Protein AF-A0A2E7TBD1-F1 (afdb_monomer_lite)

Sequence (275 aa):
MRVWFIIMALAFTPEVYAQDGECADGLCGAPDESGGGGGGGGGSILIANTDQGDTSQYADDYDEDGFEDDFDNCPWKANPEQLDRDSDGWGDACDTCMTSWNPNQFDRDSDGLGDYCDEDLDGDSVNNTDDNCSALPNPSQVDTDGDGLGDVCDEDDDNDGVSDMYDECPLLHRRDYNRNMKCANDMDNDYNYDHVDNCVNVPNTYQEDHDRDGIGDACDNDRDGNGIEDSSEWSPKSFVQTEERLEDTTPKSTGGCTTVSTSIFGAFNVGFLRR

Foldseek 3Di:
DDDDDDDDDDDDDPPDDDDDPPDDPPDDDDDDPPDDDDDDDDDPDPDDDDDDPPPPPLPAQRCPQSDHLVGALDSNFRDVVSDQQCPQSHHCRQQLDRHDRDVPQDQLCPPSHHPRRDQQRNPLPAGPVRALDSRHRDVPQDQLCPPSHHPRPDQQSNPLPAGPVGAQASNDRPVPDDPPDGHADQQCPQPDHCVQALDSNFRDVPQDQQCPPSHGPRGDQQRVPQPAGPVRDPDRRDVDNPDPPPPPPPDPDDDDDDDDDDDDDDDDDDDDDDD

Secondary structure (DSSP, 8-state):
-----------PPP------SS-STT-PPPP----------S--------SSS-----TT-SS-SSS-TTT-SSTTS--TT---SS-SSS-TTT-TTTTS--TT---SS-SSS-TTT-SSTT-SSS-TTT-TTTTS--TT---SS-SSS-TTT-SSTT-SSS-TTT-SSTTS-GGG--TTSSS---SS-SSS-TTT-TTTTS--TT---SS-SSS-TTT-SSTT-SSS-GGG-S-TTS---S---------------------------------

Structure (mmCIF, N/CA/C/O backbone):
data_AF-A0A2E7TBD1-F1
#
_entry.id   AF-A0A2E7TBD1-F1
#
loop_
_atom_site.group_PDB
_atom_site.id
_atom_site.type_symbol
_atom_site.label_atom_id
_atom_site.label_alt_id
_atom_site.label_comp_id
_atom_site.label_asym_id
_atom_site.label_entity_id
_atom_site.label_seq_id
_atom_site.pdbx_PDB_ins_code
_atom_site.Cartn_x
_atom_site.Cartn_y
_atom_site.Cartn_z
_atom_site.occupancy
_atom_site.B_iso_or_equiv
_atom_site.auth_seq_id
_atom_site.auth_comp_id
_atom_site.auth_asym_id
_atom_site.auth_atom_id
_atom_site.pdbx_PDB_model_num
ATOM 1 N N . MET A 1 1 ? 61.018 -16.886 -96.684 1.00 35.66 1 MET A N 1
ATOM 2 C CA . MET A 1 1 ? 61.897 -16.888 -95.495 1.00 35.66 1 MET A CA 1
ATOM 3 C C . MET A 1 1 ? 61.050 -17.244 -94.284 1.00 35.66 1 MET A C 1
ATOM 5 O O . MET A 1 1 ? 60.024 -16.615 -94.106 1.00 35.66 1 MET A O 1
ATOM 9 N N . ARG A 1 2 ? 61.523 -18.227 -93.505 1.00 38.75 2 ARG A N 1
ATOM 10 C CA . ARG A 1 2 ? 61.145 -18.602 -92.126 1.00 38.75 2 ARG A CA 1
ATOM 11 C C . ARG A 1 2 ? 59.726 -19.148 -91.858 1.00 38.75 2 ARG A C 1
ATOM 13 O O . ARG A 1 2 ? 58.733 -18.440 -91.867 1.00 38.75 2 ARG A O 1
ATOM 20 N N . VAL A 1 3 ? 59.745 -20.448 -91.565 1.00 37.22 3 VAL A N 1
ATOM 21 C CA . VAL A 1 3 ? 58.748 -21.328 -90.934 1.00 37.22 3 VAL A CA 1
ATOM 22 C C . VAL A 1 3 ? 58.585 -20.995 -89.446 1.00 37.22 3 VAL A C 1
ATOM 24 O O . VAL A 1 3 ? 59.617 -20.774 -88.826 1.00 37.22 3 VAL A O 1
ATOM 27 N N . TRP A 1 4 ? 57.356 -21.068 -88.905 1.00 39.12 4 TRP A N 1
ATOM 28 C CA . TRP A 1 4 ? 56.970 -21.583 -87.564 1.00 39.12 4 TRP A CA 1
ATOM 29 C C . TRP A 1 4 ? 55.497 -22.070 -87.645 1.00 39.12 4 TRP A C 1
ATOM 31 O O . TRP A 1 4 ? 54.636 -21.281 -88.008 1.00 39.12 4 TRP A O 1
ATOM 41 N N . PHE A 1 5 ? 55.233 -23.380 -87.776 1.00 38.53 5 PHE A N 1
ATOM 42 C CA . PHE A 1 5 ? 54.937 -24.427 -86.764 1.00 38.53 5 PHE A CA 1
ATOM 43 C C . PHE A 1 5 ? 53.480 -24.437 -86.204 1.00 38.53 5 PHE A C 1
ATOM 45 O O . PHE A 1 5 ? 53.154 -23.575 -85.406 1.00 38.53 5 PHE A O 1
ATOM 52 N N . ILE A 1 6 ? 52.690 -25.452 -86.645 1.00 41.22 6 ILE A N 1
ATOM 53 C CA . ILE A 1 6 ? 51.763 -26.402 -85.933 1.00 41.22 6 ILE A CA 1
ATOM 54 C C . ILE A 1 6 ? 50.756 -25.796 -84.902 1.00 41.22 6 ILE A C 1
ATOM 56 O O . ILE A 1 6 ? 51.135 -24.946 -84.121 1.00 41.22 6 ILE A O 1
ATOM 60 N N . ILE A 1 7 ? 49.464 -26.142 -84.753 1.00 43.38 7 ILE A N 1
ATOM 61 C CA . ILE A 1 7 ? 48.703 -27.411 -84.743 1.00 43.38 7 ILE A CA 1
ATOM 62 C C . ILE A 1 7 ? 47.218 -27.080 -84.998 1.00 43.38 7 ILE A C 1
ATOM 64 O O . ILE A 1 7 ? 46.669 -26.188 -84.358 1.00 43.38 7 ILE A O 1
ATOM 68 N N . MET A 1 8 ? 46.554 -27.825 -85.892 1.00 47.62 8 MET A N 1
ATOM 69 C CA . MET A 1 8 ? 45.088 -27.884 -85.959 1.00 47.62 8 MET A CA 1
ATOM 70 C C . MET A 1 8 ? 44.584 -28.854 -84.885 1.00 47.62 8 MET A C 1
ATOM 72 O O . MET A 1 8 ? 44.840 -30.054 -84.978 1.00 47.62 8 MET A O 1
ATOM 76 N N . ALA A 1 9 ? 43.859 -28.337 -83.895 1.00 47.00 9 ALA A N 1
ATOM 77 C CA . ALA A 1 9 ? 43.058 -29.126 -82.967 1.00 47.00 9 ALA A CA 1
ATOM 78 C C . ALA A 1 9 ? 41.580 -28.771 -83.182 1.00 47.00 9 ALA A C 1
ATOM 80 O O . ALA A 1 9 ? 41.127 -27.689 -82.821 1.00 47.00 9 ALA A O 1
ATOM 81 N N . LEU A 1 10 ? 40.847 -29.686 -83.819 1.00 50.50 10 LEU A N 1
ATOM 82 C CA . LEU A 1 10 ? 39.388 -29.718 -83.793 1.00 50.50 10 LEU A CA 1
ATOM 83 C C . LEU A 1 10 ? 38.968 -30.158 -82.388 1.00 50.50 10 LEU A C 1
ATOM 85 O O . LEU A 1 10 ? 39.122 -31.328 -82.044 1.00 50.50 10 LEU A O 1
ATOM 89 N N . ALA A 1 11 ? 38.458 -29.227 -81.587 1.00 45.94 11 ALA A N 1
ATOM 90 C CA . ALA A 1 11 ? 37.795 -29.524 -80.326 1.00 45.94 11 ALA A CA 1
ATOM 91 C C . ALA A 1 11 ? 36.328 -29.098 -80.439 1.00 45.94 11 ALA A C 1
ATOM 93 O O . ALA A 1 11 ? 36.016 -27.916 -80.563 1.00 45.94 11 ALA A O 1
ATOM 94 N N . PHE A 1 12 ? 35.443 -30.094 -80.442 1.00 47.69 12 PHE A N 1
ATOM 95 C CA . PHE A 1 12 ? 34.024 -29.927 -80.158 1.00 47.69 12 PHE A CA 1
ATOM 96 C C . PHE A 1 12 ? 33.882 -29.312 -78.761 1.00 47.69 12 PHE A C 1
ATOM 98 O O . PHE A 1 12 ? 34.351 -29.901 -77.790 1.00 47.69 12 PHE A O 1
ATOM 105 N N . THR A 1 13 ? 33.222 -28.165 -78.642 1.00 47.91 13 THR A N 1
ATOM 106 C CA . THR A 1 13 ? 32.649 -27.736 -77.364 1.00 47.91 13 THR A CA 1
ATOM 107 C C . THR A 1 13 ? 31.249 -28.338 -77.266 1.00 47.91 13 THR A C 1
ATOM 109 O O . THR A 1 13 ? 30.412 -28.001 -78.107 1.00 47.91 13 THR A O 1
ATOM 112 N N . PRO A 1 14 ? 30.952 -29.230 -76.308 1.00 44.69 14 PRO A N 1
ATOM 113 C CA . PRO A 1 14 ? 29.566 -29.485 -75.958 1.00 44.69 14 PRO A CA 1
ATOM 114 C C . PRO A 1 14 ? 29.006 -28.231 -75.276 1.00 44.69 14 PRO A C 1
ATOM 116 O O . PRO A 1 14 ? 29.641 -27.661 -74.390 1.00 44.69 14 PRO A O 1
ATOM 119 N N . GLU A 1 15 ? 27.828 -27.796 -75.712 1.00 48.84 15 GLU A N 1
ATOM 120 C CA . GLU A 1 15 ? 26.949 -26.923 -74.935 1.00 48.84 15 GLU A CA 1
ATOM 121 C C . GLU A 1 15 ? 26.676 -27.611 -73.593 1.00 48.84 15 GLU A C 1
ATOM 123 O O . GLU A 1 15 ? 25.958 -28.610 -73.526 1.00 48.84 15 GLU A O 1
ATOM 128 N N . VAL A 1 16 ? 27.313 -27.123 -72.528 1.00 41.09 16 VAL A N 1
ATOM 129 C CA . VAL A 1 16 ? 27.024 -27.562 -71.164 1.00 41.09 16 VAL A CA 1
ATOM 130 C C . VAL A 1 16 ? 25.899 -26.672 -70.656 1.00 41.09 16 VAL A C 1
ATOM 13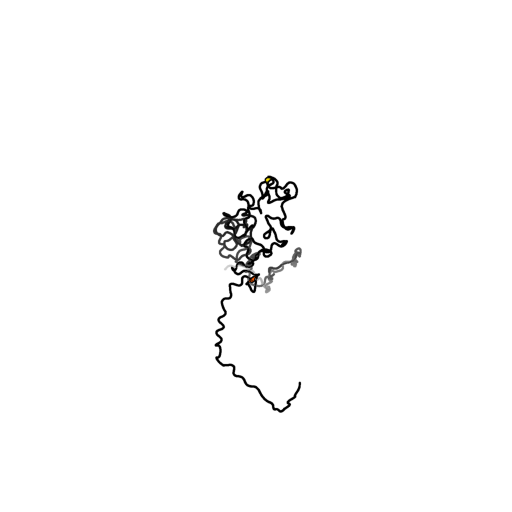2 O O . VAL A 1 16 ? 26.084 -25.479 -70.425 1.00 41.09 16 VAL A O 1
ATOM 135 N N . TYR A 1 17 ? 24.717 -27.278 -70.564 1.00 40.03 17 TYR A N 1
ATOM 136 C CA . TYR A 1 17 ? 23.582 -26.803 -69.782 1.00 40.03 17 TYR A CA 1
ATOM 137 C C . TYR A 1 17 ? 24.080 -26.283 -68.428 1.00 40.03 17 TYR A C 1
ATOM 139 O O . TYR A 1 17 ? 24.870 -26.960 -67.771 1.00 40.03 17 TYR A O 1
ATOM 147 N N . ALA A 1 18 ? 23.623 -25.101 -68.011 1.00 40.16 18 ALA A N 1
ATOM 148 C CA . ALA A 1 18 ? 23.809 -24.645 -66.643 1.00 40.16 18 ALA A CA 1
ATOM 149 C C . ALA A 1 18 ? 23.206 -25.700 -65.703 1.00 40.16 18 ALA A C 1
ATOM 151 O O . ALA A 1 18 ? 21.991 -25.875 -65.672 1.00 40.16 18 ALA A O 1
ATOM 152 N N . GLN A 1 19 ? 24.070 -26.438 -65.012 1.00 42.19 19 GLN A N 1
ATOM 153 C CA . GLN A 1 19 ? 23.714 -27.138 -63.790 1.00 42.19 19 GLN A CA 1
ATOM 154 C C . GLN A 1 19 ? 23.949 -26.137 -62.665 1.00 42.19 19 GLN A C 1
ATOM 156 O O . GLN A 1 19 ? 25.083 -25.815 -62.311 1.00 42.19 19 GLN A O 1
ATOM 161 N N . ASP A 1 20 ? 22.844 -25.570 -62.209 1.00 44.38 20 ASP A N 1
ATOM 162 C CA . ASP A 1 20 ? 22.625 -25.191 -60.823 1.00 44.38 20 ASP A CA 1
ATOM 163 C C . ASP A 1 20 ? 23.374 -26.142 -59.872 1.00 44.38 20 ASP A C 1
ATOM 165 O O . ASP A 1 20 ? 23.132 -27.345 -59.816 1.00 44.38 20 ASP A O 1
ATOM 169 N N . GLY A 1 21 ? 24.365 -25.594 -59.169 1.00 49.94 21 GLY A N 1
ATOM 170 C CA . GLY A 1 21 ? 25.254 -26.317 -58.263 1.00 49.94 21 GLY A CA 1
ATOM 171 C C . GLY A 1 21 ? 24.598 -26.701 -56.938 1.00 49.94 21 GLY A C 1
ATOM 172 O O . GLY A 1 21 ? 25.168 -26.436 -55.890 1.00 49.94 21 GLY A O 1
ATOM 173 N N . GLU A 1 22 ? 23.432 -27.337 -56.977 1.00 52.03 22 GLU A N 1
ATOM 174 C CA . GLU A 1 22 ? 22.631 -27.689 -55.794 1.00 52.03 22 GLU A CA 1
ATOM 175 C C . GLU A 1 22 ? 22.594 -29.207 -55.554 1.00 52.03 22 GLU A C 1
ATOM 177 O O . GLU A 1 22 ? 21.607 -29.737 -55.061 1.00 52.03 22 GLU A O 1
ATOM 182 N N . CYS A 1 23 ? 23.648 -29.937 -55.943 1.00 51.00 23 CYS A N 1
ATOM 183 C CA . CYS A 1 23 ? 23.957 -31.292 -55.460 1.00 51.00 23 CYS A CA 1
ATOM 184 C C . CYS A 1 23 ? 25.295 -31.772 -56.047 1.00 51.00 23 CYS A C 1
ATOM 186 O O . CYS A 1 23 ? 25.341 -32.306 -57.157 1.00 51.00 23 CYS A O 1
ATOM 188 N N . ALA A 1 24 ? 26.388 -31.641 -55.296 1.00 45.25 24 ALA A N 1
ATOM 189 C CA . ALA A 1 24 ? 27.575 -32.452 -55.553 1.00 45.25 24 ALA A CA 1
ATOM 190 C C . ALA A 1 24 ? 27.402 -33.801 -54.831 1.00 45.25 24 ALA A C 1
ATOM 192 O O . ALA A 1 24 ? 27.213 -33.848 -53.620 1.00 45.25 24 ALA A O 1
ATOM 193 N N . ASP A 1 25 ? 27.440 -34.891 -55.596 1.00 50.53 25 ASP A N 1
ATOM 194 C CA . ASP A 1 25 ? 27.560 -36.279 -55.123 1.00 50.53 25 ASP A CA 1
ATOM 195 C C . ASP A 1 25 ? 26.357 -36.919 -54.397 1.00 50.53 25 ASP A C 1
ATOM 197 O O . ASP A 1 25 ? 26.507 -37.928 -53.709 1.00 50.53 25 ASP A O 1
ATOM 201 N N . GLY A 1 26 ? 25.135 -36.431 -54.634 1.00 51.00 26 GLY A N 1
ATOM 202 C CA . GLY A 1 26 ? 23.915 -37.220 -54.392 1.00 51.00 26 GLY A CA 1
ATOM 203 C C . GLY A 1 26 ? 23.597 -37.544 -52.927 1.00 51.00 26 GLY A C 1
ATOM 204 O O . GLY A 1 26 ? 22.877 -38.505 -52.661 1.00 51.00 26 GLY A O 1
ATOM 205 N N . LEU A 1 27 ? 24.092 -36.747 -51.982 1.00 54.84 27 LEU A N 1
ATOM 206 C CA . LEU A 1 27 ? 23.681 -36.798 -50.580 1.00 54.84 27 LEU A CA 1
ATOM 207 C C . LEU A 1 27 ? 23.086 -35.446 -50.183 1.00 54.84 27 LEU A C 1
ATOM 209 O O . LEU A 1 27 ? 23.767 -34.598 -49.613 1.00 54.84 27 LEU A O 1
ATOM 213 N N . CYS A 1 28 ? 21.803 -35.243 -50.486 1.00 55.38 28 CYS A N 1
ATOM 214 C CA . CYS A 1 28 ? 21.018 -34.239 -49.782 1.00 55.38 28 CYS A CA 1
ATOM 215 C C . CYS A 1 28 ? 20.829 -34.731 -48.339 1.00 55.38 28 CYS A C 1
ATOM 217 O O . CYS A 1 28 ? 20.313 -35.825 -48.101 1.00 55.38 28 CYS A O 1
ATOM 219 N N . GLY A 1 29 ? 21.330 -33.966 -47.370 1.00 47.50 29 GLY A N 1
ATOM 220 C CA . GLY A 1 29 ? 21.096 -34.259 -45.962 1.00 47.50 29 GLY A CA 1
ATOM 221 C C . GLY A 1 29 ? 19.602 -34.159 -45.677 1.00 47.50 29 GLY A C 1
ATOM 222 O O . GLY A 1 29 ? 18.988 -33.135 -45.966 1.00 47.50 29 GLY A O 1
ATOM 223 N N . ALA A 1 30 ? 19.011 -35.221 -45.136 1.00 51.69 30 ALA A N 1
ATOM 224 C CA . ALA A 1 30 ? 17.751 -35.080 -44.423 1.00 51.69 30 ALA A CA 1
ATOM 225 C C . ALA A 1 30 ? 18.003 -34.153 -43.217 1.00 51.69 30 ALA A C 1
ATOM 227 O O . ALA A 1 30 ? 19.033 -34.332 -42.556 1.00 51.69 30 ALA A O 1
ATOM 228 N N . PRO A 1 31 ? 17.137 -33.163 -42.942 1.00 50.38 31 PRO A N 1
ATOM 229 C CA . PRO A 1 31 ? 17.269 -32.354 -41.739 1.00 50.38 31 PRO A CA 1
ATOM 230 C C . PRO A 1 31 ? 17.162 -33.247 -40.497 1.00 50.38 31 PRO A C 1
ATOM 232 O O . PRO A 1 31 ? 16.458 -34.259 -40.500 1.00 50.38 31 PRO A O 1
ATOM 235 N N . ASP A 1 32 ? 17.907 -32.892 -39.454 1.00 47.66 32 ASP A N 1
ATOM 236 C CA . ASP A 1 32 ? 17.810 -33.547 -38.154 1.00 47.66 32 ASP A CA 1
ATOM 237 C C . ASP A 1 32 ? 16.456 -33.181 -37.525 1.00 47.66 32 ASP A C 1
ATOM 239 O O . ASP A 1 32 ? 16.184 -32.016 -37.250 1.00 47.66 32 ASP A O 1
ATOM 243 N N . GLU A 1 33 ? 15.588 -34.174 -37.333 1.00 48.91 33 GLU A N 1
ATOM 244 C CA . GLU A 1 33 ? 14.244 -34.028 -36.746 1.00 48.91 33 GLU A CA 1
ATOM 245 C C . GLU A 1 33 ? 14.288 -34.081 -35.201 1.00 48.91 33 GLU A C 1
ATOM 247 O O . GLU A 1 33 ? 13.299 -34.402 -34.535 1.00 48.91 33 GLU A O 1
ATOM 252 N N . SER A 1 34 ? 15.439 -33.805 -34.582 1.00 48.78 34 SER A N 1
ATOM 253 C CA . SER A 1 34 ? 15.580 -33.772 -33.125 1.00 48.78 34 SER A CA 1
ATOM 254 C C . SER A 1 34 ? 15.147 -32.418 -32.546 1.00 48.78 34 SER A C 1
ATOM 256 O O . SER A 1 34 ? 15.958 -31.675 -32.000 1.00 48.78 34 SER A O 1
ATOM 258 N N . GLY A 1 35 ? 13.859 -32.093 -32.659 1.00 42.91 35 GLY A N 1
ATOM 259 C CA . GLY A 1 35 ? 13.270 -30.871 -32.106 1.00 42.91 35 GLY A CA 1
ATOM 260 C C . GLY A 1 35 ? 11.803 -31.067 -31.740 1.00 42.91 35 GLY A C 1
ATOM 261 O O . GLY A 1 35 ? 10.912 -30.566 -32.414 1.00 42.91 35 GLY A O 1
ATOM 262 N N . GLY A 1 36 ? 11.543 -31.859 -30.699 1.00 45.09 36 GLY A N 1
ATOM 263 C CA . GLY A 1 36 ? 10.207 -32.041 -30.138 1.00 45.09 36 GLY A CA 1
ATOM 264 C C . GLY A 1 36 ? 9.916 -31.054 -29.005 1.00 45.09 36 GLY A C 1
ATOM 265 O O . GLY A 1 36 ? 10.634 -31.046 -28.010 1.00 45.09 36 GLY A O 1
ATOM 266 N N . GLY A 1 37 ? 8.813 -30.312 -29.136 1.00 41.81 37 GLY A N 1
ATOM 267 C CA . GLY A 1 37 ? 8.162 -29.510 -28.089 1.00 41.81 37 GLY A CA 1
ATOM 268 C C . GLY A 1 37 ? 7.808 -28.113 -28.615 1.00 41.81 37 GLY A C 1
ATOM 269 O O . GLY A 1 37 ? 8.670 -27.442 -29.147 1.00 41.81 37 GLY A O 1
ATOM 270 N N . GLY A 1 38 ? 6.585 -27.592 -28.572 1.00 43.09 38 GLY A N 1
ATOM 271 C CA . GLY A 1 38 ? 5.380 -28.037 -27.888 1.00 43.09 38 GLY A CA 1
ATOM 272 C C . GLY A 1 38 ? 4.713 -26.862 -27.171 1.00 43.09 38 GLY A C 1
ATOM 273 O O . GLY A 1 38 ? 4.747 -26.833 -25.952 1.00 43.09 38 GLY A O 1
ATOM 274 N N . GLY A 1 39 ? 4.064 -25.963 -27.924 1.00 42.03 39 GLY A N 1
ATOM 275 C CA . GLY A 1 39 ? 2.959 -25.125 -27.435 1.00 42.03 39 GLY A CA 1
ATOM 276 C C . GLY A 1 39 ? 3.246 -23.638 -27.182 1.00 42.03 39 GLY A C 1
ATOM 277 O O . GLY A 1 39 ? 4.055 -23.307 -26.332 1.00 42.03 39 GLY A O 1
ATOM 278 N N . GLY A 1 40 ? 2.447 -22.779 -27.834 1.00 44.81 40 GLY A N 1
ATOM 279 C CA . GLY A 1 40 ? 1.992 -21.506 -27.255 1.00 44.81 40 GLY A CA 1
ATOM 280 C C . GLY A 1 40 ? 2.392 -20.212 -27.971 1.00 44.81 40 GLY A C 1
ATOM 281 O O . GLY A 1 40 ? 3.308 -19.553 -27.525 1.00 44.81 40 GLY A O 1
ATOM 282 N N . GLY A 1 41 ? 1.634 -19.832 -29.009 1.00 51.50 41 GLY A N 1
ATOM 283 C CA . GLY A 1 41 ? 1.263 -18.438 -29.321 1.00 51.50 41 GLY A CA 1
ATOM 284 C C . GLY A 1 41 ? 2.362 -17.389 -29.533 1.00 51.50 41 GLY A C 1
ATOM 285 O O . GLY A 1 41 ? 2.706 -16.675 -28.608 1.00 51.50 41 GLY A O 1
ATOM 286 N N . GLY A 1 42 ? 2.774 -17.217 -30.788 1.00 46.91 42 GLY A N 1
ATOM 287 C CA . GLY A 1 42 ? 3.615 -16.121 -31.279 1.00 46.91 42 GLY A CA 1
ATOM 288 C C . GLY A 1 42 ? 4.212 -16.576 -32.604 1.00 46.91 42 GLY A C 1
ATOM 289 O O . GLY A 1 42 ? 4.976 -17.535 -32.637 1.00 46.91 42 GLY A O 1
ATOM 290 N N . GLY A 1 43 ? 3.695 -16.073 -33.720 1.00 43.25 43 GLY A N 1
ATOM 291 C CA . GLY A 1 43 ? 3.826 -16.720 -35.023 1.00 43.25 43 GLY A CA 1
ATOM 292 C C . GLY A 1 43 ? 5.238 -16.683 -35.598 1.00 43.25 43 GLY A C 1
ATOM 293 O O . GLY A 1 43 ? 5.537 -15.818 -36.408 1.00 43.25 43 GLY A O 1
ATOM 294 N N . SER A 1 44 ? 6.045 -17.709 -35.327 1.00 45.94 44 SER A N 1
ATOM 295 C CA . SER A 1 44 ? 7.145 -18.082 -36.215 1.00 45.94 44 SER A CA 1
ATOM 296 C C . SER A 1 44 ? 6.546 -18.627 -37.510 1.00 45.94 44 SER A C 1
ATOM 298 O O . SER A 1 44 ? 6.208 -19.805 -37.662 1.00 45.94 44 SER A O 1
ATOM 300 N N . ILE A 1 45 ? 6.355 -17.731 -38.472 1.00 47.62 45 ILE A N 1
ATOM 301 C CA . ILE A 1 45 ? 6.189 -18.142 -39.853 1.00 47.62 45 ILE A CA 1
ATOM 302 C C . ILE A 1 45 ? 7.491 -18.850 -40.258 1.00 47.62 45 ILE A C 1
ATOM 304 O O . ILE A 1 45 ? 8.550 -18.249 -40.398 1.00 47.62 45 ILE A O 1
ATOM 308 N N . LEU A 1 46 ? 7.405 -20.161 -40.474 1.00 43.91 46 LEU A N 1
ATOM 309 C CA . LEU A 1 46 ? 8.392 -20.888 -41.262 1.00 43.91 46 LEU A CA 1
ATOM 310 C C . LEU A 1 46 ? 8.226 -20.449 -42.727 1.00 43.91 46 LEU A C 1
ATOM 312 O O . LEU A 1 46 ? 7.514 -21.101 -43.496 1.00 43.91 46 LEU A O 1
ATOM 316 N N . ILE A 1 47 ? 8.841 -19.332 -43.130 1.00 47.16 47 ILE A N 1
ATOM 317 C CA . ILE A 1 47 ? 9.029 -19.044 -44.558 1.00 47.16 47 ILE A CA 1
ATOM 318 C C . ILE A 1 47 ? 10.144 -19.959 -45.061 1.00 47.16 47 ILE A C 1
ATOM 320 O O . ILE A 1 47 ? 11.320 -19.812 -44.736 1.00 47.16 47 ILE A O 1
ATOM 324 N N . ALA A 1 48 ? 9.753 -20.917 -45.897 1.00 43.69 48 ALA A N 1
ATOM 325 C CA . ALA A 1 48 ? 10.671 -21.563 -46.813 1.00 43.69 48 ALA A CA 1
ATOM 326 C C . ALA A 1 48 ? 11.286 -20.489 -47.723 1.00 43.69 48 ALA A C 1
ATOM 328 O O . ALA A 1 48 ? 10.561 -19.763 -48.399 1.00 43.69 48 ALA A O 1
ATOM 329 N N . ASN A 1 49 ? 12.617 -20.413 -47.732 1.00 46.22 49 ASN A N 1
ATOM 330 C CA . ASN A 1 49 ? 13.412 -19.550 -48.599 1.00 46.22 49 ASN A CA 1
ATOM 331 C C . ASN A 1 49 ? 12.962 -19.648 -50.066 1.00 46.22 49 ASN A C 1
ATOM 333 O O . ASN A 1 49 ? 13.369 -20.552 -50.796 1.00 46.22 49 ASN A O 1
ATOM 337 N N . THR A 1 50 ? 12.160 -18.687 -50.515 1.00 49.94 50 THR A N 1
ATOM 338 C CA . THR A 1 50 ? 11.968 -18.394 -51.933 1.00 49.94 50 THR A CA 1
ATOM 339 C C . THR A 1 50 ? 11.962 -16.886 -52.122 1.00 49.94 50 THR A C 1
ATOM 341 O O . THR A 1 50 ? 11.045 -16.220 -51.656 1.00 49.94 50 THR A O 1
ATOM 344 N N . ASP A 1 51 ? 12.954 -16.416 -52.879 1.00 47.56 51 ASP A N 1
ATOM 345 C CA . ASP A 1 51 ? 13.092 -15.074 -53.453 1.00 47.56 51 ASP A CA 1
ATOM 346 C C . ASP A 1 51 ? 13.763 -13.999 -52.565 1.00 47.56 51 ASP A C 1
ATOM 348 O O . ASP A 1 51 ? 13.233 -13.544 -51.561 1.00 47.56 51 ASP A O 1
ATOM 352 N N . GLN A 1 52 ? 14.941 -13.562 -53.032 1.00 50.00 52 GLN A N 1
ATOM 353 C CA . GLN A 1 52 ? 15.578 -12.266 -52.758 1.00 50.00 52 GLN A CA 1
ATOM 354 C C . GLN A 1 52 ? 16.322 -11.977 -51.445 1.00 50.00 52 GLN A C 1
ATOM 356 O O . GLN A 1 52 ? 16.572 -10.814 -51.179 1.00 50.00 52 GLN A O 1
ATOM 361 N N . GLY A 1 53 ? 16.840 -12.971 -50.719 1.00 48.84 53 GLY A N 1
ATOM 362 C CA . GLY A 1 53 ? 18.049 -12.777 -49.887 1.00 48.84 53 GLY A CA 1
ATOM 363 C C . GLY A 1 53 ? 18.039 -11.620 -48.871 1.00 48.84 53 GLY A C 1
ATOM 364 O O . GLY A 1 53 ? 19.111 -11.142 -48.509 1.00 48.84 53 GLY A O 1
ATOM 365 N N . ASP A 1 54 ? 16.863 -11.194 -48.419 1.00 49.97 54 ASP A N 1
ATOM 366 C CA . ASP A 1 54 ? 16.675 -10.228 -47.342 1.00 49.97 54 ASP A CA 1
ATOM 367 C C . ASP A 1 54 ? 15.749 -10.869 -46.308 1.00 49.97 54 ASP A C 1
ATOM 369 O O . ASP A 1 54 ? 14.546 -10.633 -46.257 1.00 49.97 54 ASP A O 1
ATOM 373 N N . THR A 1 55 ? 16.306 -11.809 -45.548 1.00 50.56 55 THR A N 1
ATOM 374 C CA . THR A 1 55 ? 15.680 -12.338 -44.335 1.00 50.56 55 THR A CA 1
ATOM 375 C C . THR A 1 55 ? 16.289 -11.607 -43.149 1.00 50.56 55 THR A C 1
ATOM 377 O O . THR A 1 55 ? 17.039 -12.187 -42.370 1.00 50.56 55 THR A O 1
ATOM 380 N N . SER A 1 56 ? 16.010 -10.312 -43.052 1.00 53.62 56 SER A N 1
ATOM 381 C CA . SER A 1 56 ? 16.131 -9.542 -41.816 1.00 53.62 56 SER A CA 1
ATOM 382 C C . SER A 1 56 ? 14.802 -9.638 -41.053 1.00 53.62 56 SER A C 1
ATOM 384 O O . SER A 1 56 ? 14.143 -8.647 -40.774 1.00 53.62 56 SER A O 1
ATOM 386 N N . GLN A 1 57 ? 14.358 -10.866 -40.770 1.00 55.78 57 GLN A N 1
ATOM 387 C CA . GLN A 1 57 ? 13.492 -11.065 -39.612 1.00 55.78 57 GLN A CA 1
ATOM 388 C C . GLN A 1 57 ? 14.454 -11.147 -38.438 1.00 55.78 57 GLN A C 1
ATOM 390 O O . GLN A 1 57 ? 15.260 -12.079 -38.395 1.00 55.78 57 GLN A O 1
ATOM 395 N N . TYR A 1 58 ? 14.433 -10.130 -37.579 1.00 57.97 58 TYR A N 1
ATOM 396 C CA . TYR A 1 58 ? 15.014 -10.212 -36.248 1.00 57.97 58 TYR A CA 1
ATOM 397 C C . TYR A 1 58 ? 14.392 -11.451 -35.607 1.00 57.97 58 TYR A C 1
ATOM 399 O O . TYR A 1 58 ? 13.184 -11.521 -35.385 1.00 57.97 58 TYR A O 1
ATOM 407 N N . ALA A 1 59 ? 15.174 -12.524 -35.542 1.00 65.25 59 ALA A N 1
ATOM 408 C CA . ALA A 1 59 ? 14.726 -13.734 -34.891 1.00 65.25 59 ALA A CA 1
ATOM 409 C C . ALA A 1 59 ? 14.753 -13.386 -33.405 1.00 65.25 59 ALA A C 1
ATOM 411 O O . ALA A 1 59 ? 15.842 -13.195 -32.879 1.00 65.25 59 ALA A O 1
ATOM 412 N N . ASP A 1 60 ? 13.567 -13.253 -32.807 1.00 85.06 60 ASP A N 1
ATOM 413 C CA . ASP A 1 60 ? 13.322 -12.893 -31.401 1.00 85.06 60 ASP A CA 1
ATOM 414 C C . ASP A 1 60 ? 13.199 -11.365 -31.154 1.00 85.06 60 ASP A C 1
ATOM 416 O O . ASP A 1 60 ? 14.016 -10.761 -30.470 1.00 85.06 60 ASP A O 1
ATOM 420 N N . ASP A 1 61 ? 12.174 -10.753 -31.766 1.00 90.62 61 ASP A N 1
ATOM 421 C CA . ASP A 1 61 ? 11.641 -9.398 -31.499 1.00 90.62 61 ASP A CA 1
ATOM 422 C C . ASP A 1 61 ? 10.145 -9.573 -31.166 1.00 90.62 61 ASP A C 1
ATOM 424 O O . ASP A 1 61 ? 9.331 -9.874 -32.051 1.00 90.62 61 ASP A O 1
ATOM 428 N N . TYR A 1 62 ? 9.799 -9.553 -29.878 1.00 94.12 62 TYR A N 1
ATOM 429 C CA . TYR A 1 62 ? 8.467 -9.932 -29.401 1.00 94.12 62 TYR A CA 1
ATOM 430 C C . TYR A 1 62 ? 7.402 -8.859 -29.651 1.00 94.12 62 TYR A C 1
ATOM 432 O O . TYR A 1 62 ? 6.229 -9.200 -29.859 1.00 94.12 62 TYR A O 1
ATOM 440 N N . ASP A 1 63 ? 7.768 -7.581 -29.613 1.00 94.38 63 ASP A N 1
ATOM 441 C CA . ASP A 1 63 ? 6.829 -6.463 -29.727 1.00 94.38 63 ASP A CA 1
ATOM 442 C C . ASP A 1 63 ? 6.869 -5.727 -31.080 1.00 94.38 63 ASP A C 1
ATOM 444 O O . ASP A 1 63 ? 6.056 -4.822 -31.313 1.00 94.38 63 ASP A O 1
ATOM 448 N N . GLU A 1 64 ? 7.698 -6.216 -32.005 1.00 94.56 64 GLU A N 1
ATOM 449 C CA . GLU A 1 64 ? 7.845 -5.787 -33.396 1.00 94.56 64 GLU A CA 1
ATOM 450 C C . GLU A 1 64 ? 8.281 -4.316 -33.538 1.00 94.56 64 GLU A C 1
ATOM 452 O O . GLU A 1 64 ? 7.854 -3.610 -34.466 1.00 94.56 64 GLU A O 1
ATOM 457 N N . ASP A 1 65 ? 9.119 -3.829 -32.621 1.00 94.44 65 ASP A N 1
ATOM 458 C CA . ASP A 1 65 ? 9.568 -2.436 -32.580 1.00 94.44 65 ASP A CA 1
ATOM 459 C C . ASP A 1 65 ? 10.882 -2.169 -33.346 1.00 94.44 65 ASP A C 1
ATOM 461 O O . ASP A 1 65 ? 11.222 -1.011 -33.636 1.00 94.44 65 ASP A O 1
ATOM 465 N N . GLY A 1 66 ? 11.560 -3.240 -33.775 1.00 93.31 66 GLY A N 1
ATOM 466 C CA . GLY A 1 66 ? 12.807 -3.199 -34.533 1.00 93.31 66 GLY A CA 1
ATOM 467 C C . GLY A 1 66 ? 14.077 -3.438 -33.714 1.00 93.31 66 GLY A C 1
ATOM 468 O O . GLY A 1 66 ? 15.169 -3.324 -34.291 1.00 93.31 66 GLY A O 1
ATOM 469 N N . PHE A 1 67 ? 13.961 -3.773 -32.428 1.00 91.88 67 PHE A N 1
ATOM 470 C CA . PHE A 1 67 ? 15.049 -4.254 -31.577 1.00 91.88 67 PHE A CA 1
ATOM 471 C C . PHE A 1 67 ? 14.841 -5.736 -31.214 1.00 91.88 67 PHE A C 1
ATOM 473 O O . PHE A 1 67 ? 13.728 -6.203 -31.039 1.00 91.88 67 PHE A O 1
ATOM 480 N N . GLU A 1 68 ? 15.928 -6.515 -31.169 1.00 93.88 68 GLU A N 1
ATOM 481 C CA . GLU A 1 68 ? 15.862 -7.905 -30.678 1.00 93.88 68 GLU A CA 1
ATOM 482 C C . GLU A 1 68 ? 15.709 -7.889 -29.150 1.00 93.88 68 GLU A C 1
ATOM 484 O O . GLU A 1 68 ? 16.360 -7.067 -28.503 1.00 93.88 68 GLU A O 1
ATOM 489 N N . ASP A 1 69 ? 14.968 -8.839 -28.571 1.00 92.62 69 ASP A N 1
ATOM 490 C CA . ASP A 1 69 ? 14.638 -8.904 -27.135 1.00 92.62 69 ASP A CA 1
ATOM 491 C C . ASP A 1 69 ? 15.878 -8.780 -26.212 1.00 92.62 69 ASP A C 1
ATOM 493 O O . ASP A 1 69 ? 15.818 -8.176 -25.146 1.00 92.62 69 ASP A O 1
ATOM 497 N N . ASP A 1 70 ? 17.032 -9.336 -26.611 1.00 94.69 70 ASP A N 1
ATOM 498 C CA . ASP A 1 70 ? 18.294 -9.287 -25.842 1.00 94.69 70 ASP A CA 1
ATOM 499 C C . ASP A 1 70 ? 18.964 -7.893 -25.835 1.00 94.69 70 ASP A C 1
ATOM 501 O O . ASP A 1 70 ? 19.867 -7.626 -25.030 1.00 94.69 70 ASP A O 1
ATOM 505 N N . PHE A 1 71 ? 18.577 -7.022 -26.768 1.00 94.62 71 PHE A N 1
ATOM 506 C CA . PHE A 1 71 ? 19.089 -5.659 -26.934 1.00 94.62 71 PHE A CA 1
ATOM 507 C C . PHE A 1 71 ? 18.021 -4.585 -26.716 1.00 94.62 71 PHE A C 1
ATOM 509 O O . PHE A 1 71 ? 18.365 -3.402 -26.758 1.00 94.62 71 PHE A O 1
ATOM 516 N N . ASP A 1 72 ? 16.779 -4.997 -26.489 1.00 96.88 72 ASP A N 1
ATOM 517 C CA . ASP A 1 72 ? 15.643 -4.145 -26.199 1.00 96.88 72 ASP A CA 1
ATOM 518 C C . ASP A 1 72 ? 15.541 -3.895 -24.685 1.00 96.88 72 ASP A C 1
ATOM 520 O O . ASP A 1 72 ? 15.499 -4.821 -23.873 1.00 96.88 72 ASP A O 1
ATOM 524 N N . ASN A 1 73 ? 15.525 -2.624 -24.282 1.00 97.69 73 ASN A N 1
ATOM 525 C CA . ASN A 1 73 ? 15.303 -2.250 -22.884 1.00 97.69 73 ASN A CA 1
ATOM 526 C C . ASN A 1 73 ? 13.819 -2.292 -22.464 1.00 97.69 73 ASN A C 1
ATOM 528 O O . ASN A 1 73 ? 13.522 -2.041 -21.295 1.00 97.69 73 ASN A O 1
ATOM 532 N N . CYS A 1 74 ? 12.905 -2.637 -23.375 1.00 97.88 74 CYS A N 1
ATOM 533 C CA . CYS A 1 74 ? 11.509 -2.968 -23.114 1.00 97.88 74 CYS A CA 1
ATOM 534 C C . CYS A 1 74 ? 10.992 -4.142 -23.973 1.00 97.88 74 CYS A C 1
ATOM 536 O O . CYS A 1 74 ? 10.014 -3.949 -24.687 1.00 97.88 74 CYS A O 1
ATOM 538 N N . PRO A 1 75 ? 11.468 -5.390 -23.768 1.00 96.62 75 PRO A N 1
ATOM 539 C CA . PRO A 1 75 ? 11.196 -6.547 -24.649 1.00 96.62 75 PRO A CA 1
ATOM 540 C C . PRO A 1 75 ? 9.724 -6.927 -24.889 1.00 96.62 75 PRO A C 1
ATOM 542 O O . PRO A 1 75 ? 9.416 -7.869 -25.610 1.00 96.62 75 PRO A O 1
ATOM 545 N N . TRP A 1 76 ? 8.785 -6.297 -24.186 1.00 95.62 76 TRP A N 1
ATOM 546 C CA . TRP A 1 76 ? 7.354 -6.582 -24.282 1.00 95.62 76 TRP A CA 1
ATOM 547 C C . TRP A 1 76 ? 6.510 -5.336 -24.565 1.00 95.62 76 TRP A C 1
ATOM 549 O O . TRP A 1 76 ? 5.275 -5.410 -24.494 1.00 95.62 76 TRP A O 1
ATOM 559 N N . LYS A 1 77 ? 7.132 -4.182 -24.826 1.00 97.19 77 LYS A N 1
ATOM 560 C CA . LYS A 1 77 ? 6.435 -2.922 -25.068 1.00 97.19 77 LYS A CA 1
ATOM 561 C C . LYS A 1 77 ? 7.224 -2.025 -26.018 1.00 97.19 77 LYS A C 1
ATOM 563 O O . LYS A 1 77 ? 8.061 -1.242 -25.577 1.00 97.19 77 LYS A O 1
ATOM 568 N N . ALA A 1 78 ? 6.733 -2.001 -27.256 1.00 97.31 78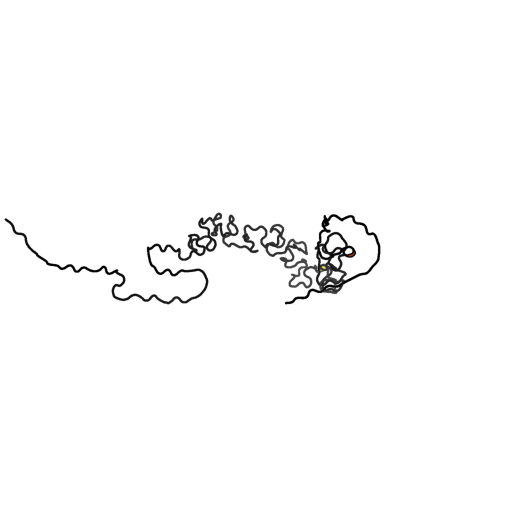 ALA A N 1
ATOM 569 C CA . ALA A 1 78 ? 7.383 -1.326 -28.363 1.00 97.31 78 ALA A CA 1
ATOM 570 C C . ALA A 1 78 ? 7.837 0.096 -28.019 1.00 97.31 78 ALA A C 1
ATOM 572 O O . ALA A 1 78 ? 7.022 0.993 -27.740 1.00 97.31 78 ALA A O 1
ATOM 573 N N . ASN A 1 79 ? 9.140 0.315 -28.108 1.00 97.44 79 ASN A N 1
ATOM 574 C CA . ASN A 1 79 ? 9.809 1.575 -27.864 1.00 97.44 79 ASN A CA 1
ATOM 575 C C . ASN A 1 79 ? 10.998 1.760 -28.832 1.00 97.44 79 ASN A C 1
ATOM 577 O O . ASN A 1 79 ? 12.142 1.874 -28.394 1.00 97.44 79 ASN A O 1
ATOM 581 N N . PRO A 1 80 ? 10.741 1.995 -30.138 1.00 96.50 80 PRO A N 1
ATOM 582 C CA . PRO A 1 80 ? 11.796 2.085 -31.160 1.00 96.50 80 PRO A CA 1
ATOM 583 C C . PRO A 1 80 ? 12.850 3.186 -30.935 1.00 96.50 80 PRO A C 1
ATOM 585 O O . PRO A 1 80 ? 13.855 3.263 -31.638 1.00 96.50 80 PRO A O 1
ATOM 588 N N . GLU A 1 81 ? 12.592 4.114 -30.014 1.00 97.19 81 GLU A N 1
ATOM 589 C CA . GLU A 1 81 ? 13.523 5.182 -29.638 1.00 97.19 81 GLU A CA 1
ATOM 590 C C . GLU A 1 81 ? 14.496 4.755 -28.522 1.00 97.19 81 GLU A C 1
ATOM 592 O O . GLU A 1 81 ? 15.453 5.485 -28.258 1.00 97.19 81 GLU A O 1
ATOM 597 N N . GLN A 1 82 ? 14.251 3.611 -27.863 1.00 97.88 82 GLN A N 1
ATOM 598 C CA . GLN A 1 82 ? 15.065 3.014 -26.795 1.00 97.88 82 GLN A CA 1
ATOM 599 C C . GLN A 1 82 ? 15.487 4.041 -25.731 1.00 97.88 82 GLN A C 1
ATOM 601 O O . GLN A 1 82 ? 16.625 4.067 -25.258 1.00 97.88 82 GLN A O 1
ATOM 606 N N . LEU A 1 83 ? 14.575 4.962 -25.396 1.00 98.31 83 LEU A N 1
ATOM 607 C CA . LEU A 1 83 ? 14.824 5.981 -24.381 1.00 98.31 83 LEU A CA 1
ATOM 608 C C . LEU A 1 83 ? 14.924 5.309 -23.015 1.00 98.31 83 LEU A C 1
ATOM 610 O O . LEU A 1 83 ? 14.093 4.474 -22.690 1.00 98.31 83 LEU A O 1
ATOM 614 N N . ASP A 1 84 ? 15.927 5.702 -22.244 1.00 98.12 84 ASP A N 1
ATOM 615 C CA . ASP A 1 84 ? 16.185 5.245 -20.879 1.00 98.12 84 ASP A CA 1
ATOM 616 C C . ASP A 1 84 ? 16.811 6.428 -20.131 1.00 98.12 84 ASP A C 1
ATOM 618 O O . ASP A 1 84 ? 17.994 6.765 -20.298 1.00 98.12 84 ASP A O 1
ATOM 622 N N . ARG A 1 85 ? 15.964 7.192 -19.438 1.00 98.00 85 ARG A N 1
ATOM 623 C CA . ARG A 1 85 ? 16.335 8.506 -18.904 1.00 98.00 85 ARG A CA 1
ATOM 624 C C . ARG A 1 85 ? 17.230 8.426 -17.679 1.00 98.00 85 ARG A C 1
ATOM 626 O O . ARG A 1 85 ? 18.063 9.320 -17.494 1.00 98.00 85 ARG A O 1
ATOM 633 N N . ASP A 1 86 ? 17.031 7.432 -16.833 1.00 97.94 86 ASP A N 1
ATOM 634 C CA . ASP A 1 86 ? 17.772 7.256 -15.587 1.00 97.94 86 ASP A CA 1
ATOM 635 C C . ASP A 1 86 ? 18.865 6.180 -15.678 1.00 97.94 86 ASP A C 1
ATOM 637 O O . ASP A 1 86 ? 19.721 6.104 -14.788 1.00 97.94 86 ASP A O 1
ATOM 641 N N . SER A 1 87 ? 18.936 5.476 -16.812 1.00 97.88 87 SER A N 1
ATOM 642 C CA . SER A 1 87 ? 19.970 4.498 -17.143 1.00 97.88 87 SER A CA 1
ATOM 643 C C . SER A 1 87 ? 19.986 3.311 -16.186 1.00 97.88 87 SER A C 1
ATOM 645 O O . SER A 1 87 ? 21.064 2.857 -15.772 1.00 97.88 87 SER A O 1
ATOM 647 N N . ASP A 1 88 ? 18.806 2.838 -15.794 1.00 97.75 88 ASP A N 1
ATOM 648 C CA . ASP A 1 88 ? 18.643 1.709 -14.883 1.00 97.75 88 ASP A CA 1
ATOM 649 C C . ASP A 1 88 ? 18.549 0.345 -15.593 1.00 97.75 88 ASP A C 1
ATOM 651 O O . ASP A 1 88 ? 18.814 -0.690 -14.973 1.00 97.75 88 ASP A O 1
ATOM 655 N N . GLY A 1 89 ? 18.323 0.360 -16.909 1.00 96.94 89 GLY A N 1
ATOM 656 C CA . GLY A 1 89 ? 18.210 -0.819 -17.763 1.00 96.94 89 GLY A CA 1
ATOM 657 C C . GLY A 1 89 ? 16.792 -1.113 -18.250 1.00 96.94 89 GLY A C 1
ATOM 658 O O . GLY A 1 89 ? 16.655 -1.967 -19.125 1.00 96.94 89 GLY A O 1
ATOM 659 N N . TRP A 1 90 ? 15.778 -0.413 -17.743 1.00 98.12 90 TRP A N 1
ATOM 660 C CA . TRP A 1 90 ? 14.411 -0.425 -18.251 1.00 98.12 90 TRP A CA 1
ATOM 661 C C . TRP A 1 90 ? 14.154 0.837 -19.075 1.00 98.12 90 TRP A C 1
ATOM 663 O O . TRP A 1 90 ? 14.499 1.949 -18.689 1.00 98.12 90 TRP A O 1
ATOM 673 N N . GLY A 1 91 ? 13.582 0.681 -20.267 1.00 98.25 91 GLY A N 1
ATOM 674 C CA . GLY A 1 91 ? 13.275 1.831 -21.112 1.00 98.25 91 GLY A CA 1
ATOM 675 C C . GLY A 1 91 ? 12.102 2.651 -20.570 1.00 98.25 91 GLY A C 1
ATOM 676 O O . GLY A 1 91 ? 11.151 2.097 -20.026 1.00 98.25 91 GLY A O 1
ATOM 677 N N . ASP A 1 92 ? 12.086 3.960 -20.847 1.00 98.19 92 ASP A N 1
ATOM 678 C CA . ASP A 1 92 ? 11.027 4.918 -20.471 1.00 98.19 92 ASP A CA 1
ATOM 679 C C . ASP A 1 92 ? 9.605 4.407 -20.800 1.00 98.19 92 ASP A C 1
ATOM 681 O O . ASP A 1 92 ? 8.617 4.867 -20.228 1.00 98.19 92 ASP A O 1
ATOM 685 N N . ALA A 1 93 ? 9.469 3.517 -21.790 1.00 97.50 93 ALA A N 1
ATOM 686 C CA . ALA A 1 93 ? 8.187 2.951 -22.178 1.00 97.50 93 ALA A CA 1
ATOM 687 C C . ALA A 1 93 ? 7.653 1.931 -21.167 1.00 97.50 93 ALA A C 1
ATOM 689 O O . ALA A 1 93 ? 6.439 1.872 -20.988 1.00 97.50 93 ALA A O 1
ATOM 690 N N . CYS A 1 94 ? 8.505 1.129 -20.542 1.00 97.50 94 CYS A N 1
ATOM 691 C CA . CYS A 1 94 ? 8.130 0.022 -19.663 1.00 97.50 94 CYS A CA 1
ATOM 692 C C . CYS A 1 94 ? 8.629 0.185 -18.222 1.00 97.50 94 CYS A C 1
ATOM 694 O O . CYS A 1 94 ? 8.293 -0.649 -17.391 1.00 97.50 94 CYS A O 1
ATOM 696 N N . ASP A 1 95 ? 9.381 1.245 -17.939 1.00 98.31 95 ASP A N 1
ATOM 697 C CA . ASP A 1 95 ? 9.862 1.597 -16.612 1.00 98.31 95 ASP A CA 1
ATOM 698 C C . ASP A 1 95 ? 8.740 2.193 -15.738 1.00 98.31 95 ASP A C 1
ATOM 700 O O . ASP A 1 95 ? 8.105 3.195 -16.099 1.00 98.31 95 ASP A O 1
ATOM 704 N N . THR A 1 96 ? 8.503 1.579 -14.577 1.00 97.94 96 THR A N 1
ATOM 705 C CA . THR A 1 96 ? 7.524 2.024 -13.574 1.00 97.94 96 THR A CA 1
ATOM 706 C C . THR A 1 96 ? 7.947 3.313 -12.868 1.00 97.94 96 THR A C 1
ATOM 708 O O . THR A 1 96 ? 7.095 4.024 -12.334 1.00 97.94 96 THR A O 1
ATOM 711 N N . CYS A 1 97 ? 9.231 3.682 -12.925 1.00 97.75 97 CYS A N 1
ATOM 712 C CA . CYS A 1 97 ? 9.765 4.931 -12.394 1.00 97.75 97 CYS A CA 1
ATOM 713 C C . CYS A 1 97 ? 10.711 5.648 -13.366 1.00 97.75 97 CYS A C 1
ATOM 715 O O . CYS A 1 97 ? 11.836 5.956 -12.999 1.00 97.75 97 CYS A O 1
ATOM 717 N N . MET A 1 98 ? 10.165 6.107 -14.504 1.00 97.06 98 MET A N 1
ATOM 718 C CA . MET A 1 98 ? 10.787 6.826 -15.652 1.00 97.06 98 MET A CA 1
ATOM 719 C C . MET A 1 98 ? 11.905 7.883 -15.424 1.00 97.06 98 MET A C 1
ATOM 721 O O . MET A 1 98 ? 12.354 8.548 -16.370 1.00 97.06 98 MET A O 1
ATOM 725 N N . THR A 1 99 ? 12.237 8.256 -14.195 1.00 96.62 99 THR A N 1
ATOM 726 C CA . THR A 1 99 ? 13.253 9.268 -13.862 1.00 96.62 99 THR A CA 1
ATOM 727 C C . THR A 1 99 ? 14.147 8.858 -12.694 1.00 96.62 99 THR A C 1
ATOM 729 O O . THR A 1 99 ? 14.972 9.666 -12.255 1.00 96.62 99 THR A O 1
ATOM 732 N N . SER A 1 100 ? 13.951 7.666 -12.146 1.00 97.31 100 SER A N 1
ATOM 733 C CA . SER A 1 100 ? 14.442 7.269 -10.844 1.00 97.31 100 SER A CA 1
ATOM 734 C C . SER A 1 100 ? 14.919 5.826 -10.841 1.00 97.31 100 SER A C 1
ATOM 736 O O . SER A 1 100 ? 14.124 4.920 -10.674 1.00 97.31 100 SER A O 1
ATOM 738 N N . TRP A 1 101 ? 16.242 5.667 -10.871 1.00 97.75 101 TRP A N 1
ATOM 739 C CA . TRP A 1 101 ? 16.918 4.376 -10.970 1.00 97.75 101 TRP A CA 1
ATOM 740 C C . TRP A 1 101 ? 16.327 3.281 -10.058 1.00 97.75 101 TRP A C 1
ATOM 742 O O . TRP A 1 101 ? 16.516 3.325 -8.835 1.00 97.75 101 TRP A O 1
ATOM 752 N N . ASN A 1 102 ? 15.668 2.279 -10.648 1.00 97.12 102 ASN A N 1
ATOM 753 C CA . ASN A 1 102 ? 14.960 1.194 -9.963 1.00 97.12 102 ASN A CA 1
ATOM 754 C C . ASN A 1 102 ? 14.988 -0.118 -10.789 1.00 97.12 102 ASN A C 1
ATOM 756 O O . ASN A 1 102 ? 13.948 -0.678 -11.136 1.00 97.12 102 ASN A O 1
ATOM 760 N N . PRO A 1 103 ? 16.165 -0.737 -11.008 1.00 97.19 103 PRO A N 1
ATOM 761 C CA . PRO A 1 103 ? 16.316 -1.874 -11.931 1.00 97.19 103 PRO A CA 1
ATOM 762 C C . PRO A 1 103 ? 15.521 -3.136 -11.548 1.00 97.19 103 PRO A C 1
ATOM 764 O O . PRO A 1 103 ? 15.431 -4.086 -12.326 1.00 97.19 103 PRO A O 1
ATOM 767 N N . ASN A 1 104 ? 15.011 -3.195 -10.317 1.00 97.31 104 ASN A N 1
ATOM 768 C CA . ASN A 1 104 ? 14.178 -4.280 -9.811 1.00 97.31 104 ASN A CA 1
ATOM 769 C C . ASN A 1 104 ? 12.685 -4.105 -10.121 1.00 97.31 104 ASN A C 1
ATOM 771 O O . ASN A 1 104 ? 11.963 -5.087 -9.958 1.00 97.31 104 ASN A O 1
ATOM 775 N N . GLN A 1 105 ? 12.254 -2.908 -10.542 1.00 97.38 105 GLN A N 1
ATOM 776 C CA . GLN A 1 105 ? 10.883 -2.577 -10.938 1.00 97.38 105 GLN A CA 1
ATOM 777 C C . GLN A 1 105 ? 9.843 -3.096 -9.935 1.00 97.38 105 GLN A C 1
ATOM 779 O O . GLN A 1 105 ? 8.833 -3.687 -10.310 1.00 97.38 105 GLN A O 1
ATOM 784 N N . PHE A 1 106 ? 10.138 -2.958 -8.636 1.00 97.25 106 PHE A N 1
ATOM 785 C CA . PHE A 1 106 ? 9.159 -3.290 -7.606 1.00 97.25 106 PHE A CA 1
ATOM 786 C C . PHE A 1 106 ? 7.986 -2.322 -7.697 1.00 97.25 106 PHE A C 1
ATOM 788 O O . PHE A 1 106 ? 8.198 -1.130 -7.893 1.00 97.25 106 PHE A O 1
ATOM 795 N N . ASP A 1 107 ? 6.794 -2.890 -7.601 1.00 96.81 107 ASP A N 1
ATOM 796 C CA . ASP A 1 107 ? 5.491 -2.239 -7.670 1.00 96.81 107 ASP A CA 1
ATOM 797 C C . ASP A 1 107 ? 4.565 -3.113 -6.806 1.00 96.81 107 ASP A C 1
ATOM 799 O O . ASP A 1 107 ? 4.119 -4.194 -7.219 1.00 96.81 107 ASP A O 1
ATOM 803 N N . ARG A 1 108 ? 4.472 -2.766 -5.521 1.00 95.25 108 ARG A N 1
ATOM 804 C CA . ARG A 1 108 ? 3.869 -3.615 -4.486 1.00 95.25 108 ARG A CA 1
ATOM 805 C C . ARG A 1 108 ? 2.355 -3.689 -4.591 1.00 95.25 108 ARG A C 1
ATOM 807 O O . ARG A 1 108 ? 1.806 -4.777 -4.386 1.00 95.25 108 ARG A O 1
ATOM 814 N N . ASP A 1 109 ? 1.707 -2.575 -4.879 1.00 96.31 109 ASP A N 1
ATOM 815 C CA . ASP A 1 109 ? 0.256 -2.471 -4.996 1.00 96.31 109 ASP A CA 1
ATOM 816 C C . ASP A 1 109 ? -0.232 -2.707 -6.443 1.00 96.31 109 ASP A C 1
ATOM 818 O O . ASP A 1 109 ? -1.416 -2.979 -6.668 1.00 96.31 109 ASP A O 1
ATOM 822 N N . SER A 1 110 ? 0.698 -2.775 -7.405 1.00 96.44 110 SER A N 1
ATOM 823 C CA . SER A 1 110 ? 0.441 -3.042 -8.823 1.00 96.44 110 SER A CA 1
ATOM 824 C C . SER A 1 110 ? -0.393 -1.954 -9.504 1.00 96.44 110 SER A C 1
ATOM 826 O O . SER A 1 110 ? -1.185 -2.265 -10.409 1.00 96.44 110 SER A O 1
ATOM 828 N N . ASP A 1 111 ? -0.239 -0.693 -9.094 1.00 96.31 111 ASP A N 1
ATOM 829 C CA . ASP A 1 111 ? -0.912 0.454 -9.713 1.00 96.31 111 ASP A CA 1
ATOM 830 C C . ASP A 1 111 ? -0.189 0.977 -10.979 1.00 96.31 111 ASP A C 1
ATOM 832 O O . ASP A 1 111 ? -0.775 1.709 -11.792 1.00 96.31 111 ASP A O 1
ATOM 836 N N . GLY A 1 112 ? 1.041 0.505 -11.212 1.00 95.50 112 GLY A N 1
ATOM 837 C CA . GLY A 1 112 ? 1.900 0.863 -12.338 1.00 95.50 112 GLY A CA 1
ATOM 838 C C . GLY A 1 112 ? 2.923 1.965 -12.043 1.00 95.50 112 GLY A C 1
ATOM 839 O O . GLY A 1 112 ? 3.681 2.323 -12.953 1.00 95.50 112 GLY A O 1
ATOM 840 N N . LEU A 1 113 ? 2.959 2.499 -10.823 1.00 97.44 113 LEU A N 1
ATOM 841 C CA . LEU A 1 113 ? 4.039 3.306 -10.268 1.00 97.44 113 LEU A CA 1
ATOM 842 C C . LEU A 1 113 ? 4.951 2.397 -9.440 1.00 97.44 113 LEU A C 1
ATOM 844 O O . LEU A 1 113 ? 4.510 1.563 -8.666 1.00 97.44 113 LEU A O 1
ATOM 848 N N . GLY A 1 114 ? 6.263 2.508 -9.630 1.00 97.38 114 GLY A N 1
ATOM 849 C CA . GLY A 1 114 ? 7.187 1.662 -8.876 1.00 97.38 114 GLY A CA 1
ATOM 850 C C . GLY A 1 114 ? 7.394 2.161 -7.445 1.00 97.38 114 GLY A C 1
ATOM 851 O O . GLY A 1 114 ? 7.430 3.370 -7.217 1.00 97.38 114 GLY A O 1
ATOM 852 N N . ASP A 1 115 ? 7.715 1.252 -6.515 1.00 97.25 115 ASP A N 1
ATOM 853 C CA . ASP A 1 115 ? 7.962 1.525 -5.086 1.00 97.25 115 ASP A CA 1
ATOM 854 C C . ASP A 1 115 ? 8.927 2.711 -4.847 1.00 97.25 115 ASP A C 1
ATOM 856 O O . ASP A 1 115 ? 8.912 3.356 -3.802 1.00 97.25 115 ASP A O 1
ATOM 860 N N . TYR A 1 116 ? 9.847 2.986 -5.779 1.00 96.69 116 TYR A N 1
ATOM 861 C CA . TYR A 1 116 ? 10.813 4.077 -5.625 1.00 96.69 116 TYR A CA 1
ATOM 862 C C . TYR A 1 116 ? 10.197 5.471 -5.845 1.00 96.69 116 TYR A C 1
ATOM 864 O O . TYR A 1 116 ? 10.666 6.452 -5.261 1.00 96.69 116 TYR A O 1
ATOM 872 N N . CYS A 1 117 ? 9.207 5.579 -6.728 1.00 96.62 117 CYS A N 1
ATOM 873 C CA . CYS A 1 117 ? 8.583 6.837 -7.139 1.00 96.62 117 CYS A CA 1
ATOM 874 C C . CYS A 1 117 ? 7.116 6.957 -6.714 1.00 96.62 117 CYS A C 1
ATOM 876 O O . CYS A 1 117 ? 6.478 7.956 -7.050 1.00 96.62 117 CYS A O 1
ATOM 878 N N . ASP A 1 118 ? 6.621 5.969 -5.984 1.00 97.56 118 ASP A N 1
ATOM 879 C CA . ASP A 1 118 ? 5.275 5.910 -5.453 1.00 97.56 118 ASP A CA 1
ATOM 880 C C . ASP A 1 118 ? 5.166 6.615 -4.083 1.00 97.56 118 ASP A C 1
ATOM 882 O O . ASP A 1 118 ? 6.049 6.527 -3.221 1.00 97.56 118 ASP A O 1
ATOM 886 N N . GLU A 1 119 ? 4.090 7.381 -3.908 1.00 97.44 119 GLU A N 1
ATOM 887 C CA . GLU A 1 119 ? 3.779 8.121 -2.682 1.00 97.44 119 GLU A CA 1
ATOM 888 C C . GLU A 1 119 ? 2.846 7.332 -1.739 1.00 97.44 119 GLU A C 1
ATOM 890 O O . GLU A 1 119 ? 2.711 7.749 -0.585 1.00 97.44 119 GLU A O 1
ATOM 895 N N . ASP A 1 120 ? 2.289 6.199 -2.185 1.00 98.00 120 ASP A N 1
ATOM 896 C CA . ASP A 1 120 ? 1.352 5.312 -1.473 1.00 98.00 120 ASP A CA 1
ATOM 897 C C . ASP A 1 120 ? 1.680 3.833 -1.790 1.00 98.00 120 ASP A C 1
ATOM 899 O O . ASP A 1 120 ? 1.066 3.212 -2.646 1.00 98.00 120 ASP A O 1
ATOM 903 N N . LEU A 1 121 ? 2.682 3.275 -1.098 1.00 97.62 121 LEU A N 1
ATOM 904 C CA . LEU A 1 121 ? 3.326 1.993 -1.436 1.00 97.62 121 LEU A CA 1
ATOM 905 C C . LEU A 1 121 ? 2.417 0.763 -1.389 1.00 97.62 121 LEU A C 1
ATOM 907 O O . LEU A 1 121 ? 2.831 -0.320 -1.819 1.00 97.62 121 LEU A O 1
ATOM 911 N N . ASP A 1 122 ? 1.268 0.860 -0.740 1.00 97.56 122 ASP A N 1
ATOM 912 C CA . ASP A 1 122 ? 0.343 -0.253 -0.593 1.00 97.56 122 ASP A CA 1
ATOM 913 C C . ASP A 1 122 ? -1.061 0.043 -1.145 1.00 97.56 122 ASP A C 1
ATOM 915 O O . ASP A 1 122 ? -1.903 -0.863 -1.189 1.00 97.56 122 ASP A O 1
ATOM 919 N N . GLY A 1 123 ? -1.273 1.244 -1.687 1.00 97.50 123 GLY A N 1
ATOM 920 C CA . GLY A 1 123 ? -2.465 1.616 -2.438 1.00 97.50 123 GLY A CA 1
ATOM 921 C C . GLY A 1 123 ? -3.711 1.745 -1.564 1.00 97.50 123 GLY A C 1
ATOM 922 O O . GLY A 1 123 ? -4.838 1.527 -2.037 1.00 97.50 123 GLY A O 1
ATOM 923 N N . ASP A 1 124 ? -3.545 2.052 -0.278 1.00 97.62 124 ASP A N 1
ATOM 924 C CA . ASP A 1 124 ? -4.636 2.155 0.690 1.00 97.62 124 ASP A CA 1
ATOM 925 C C . ASP A 1 124 ? -5.276 3.558 0.751 1.00 97.62 124 ASP A C 1
ATOM 927 O O . ASP A 1 124 ? -6.297 3.763 1.421 1.00 97.62 124 ASP A O 1
ATOM 931 N N . SER A 1 125 ? -4.765 4.487 -0.069 1.00 97.06 125 SER A N 1
ATOM 932 C CA . SER A 1 125 ? -5.135 5.904 -0.157 1.00 97.06 125 SER A CA 1
ATOM 933 C C . SER A 1 125 ? -4.613 6.791 0.979 1.00 97.06 125 SER A C 1
ATOM 935 O O .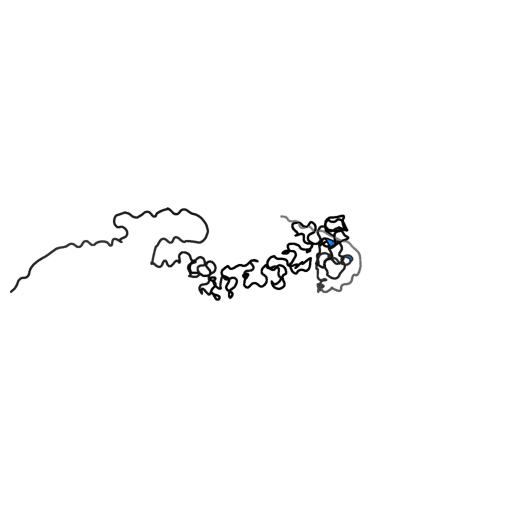 SER A 1 125 ? -5.075 7.937 1.109 1.00 97.06 125 SER A O 1
ATOM 937 N N . VAL A 1 126 ? -3.657 6.314 1.774 1.00 97.62 126 VAL A N 1
ATOM 938 C CA . VAL A 1 126 ? -2.908 7.085 2.766 1.00 97.62 126 VAL A CA 1
ATOM 939 C C . VAL A 1 126 ? -1.457 7.199 2.304 1.00 97.62 126 VAL A C 1
ATOM 941 O O . VAL A 1 126 ? -0.765 6.227 2.060 1.00 97.62 126 VAL A O 1
ATOM 944 N N . ASN A 1 127 ? -0.954 8.429 2.179 1.00 97.94 127 ASN A N 1
ATOM 945 C CA . ASN A 1 127 ? 0.425 8.625 1.731 1.00 97.94 127 ASN A CA 1
ATOM 946 C C . ASN A 1 127 ? 1.420 8.011 2.727 1.00 97.94 127 ASN A C 1
ATOM 948 O O . ASN A 1 127 ? 1.300 8.244 3.930 1.00 97.94 127 ASN A O 1
ATOM 952 N N . ASN A 1 128 ? 2.516 7.441 2.223 1.00 97.69 128 ASN A N 1
ATOM 953 C CA . ASN A 1 128 ? 3.607 6.819 2.990 1.00 97.69 128 ASN A CA 1
ATOM 954 C C . ASN A 1 128 ? 4.124 7.635 4.192 1.00 97.69 128 ASN A C 1
ATOM 956 O O . ASN A 1 128 ? 4.698 7.086 5.129 1.00 97.69 128 ASN A O 1
ATOM 960 N N . THR A 1 129 ? 4.034 8.971 4.144 1.00 97.50 129 THR A N 1
ATOM 961 C CA . THR A 1 129 ? 4.497 9.853 5.230 1.00 97.50 129 THR A CA 1
ATOM 962 C C . THR A 1 129 ? 3.505 10.014 6.373 1.00 97.50 129 THR A C 1
ATOM 964 O O . THR A 1 129 ? 3.917 10.410 7.464 1.00 97.50 129 THR A O 1
ATOM 967 N N . ASP A 1 130 ? 2.226 9.790 6.090 1.00 97.94 130 ASP A N 1
ATOM 968 C CA . ASP A 1 130 ? 1.112 9.898 7.029 1.00 97.94 130 ASP A CA 1
ATOM 969 C C . ASP A 1 130 ? 0.571 8.513 7.431 1.00 97.94 130 ASP A C 1
ATOM 971 O O . ASP A 1 130 ? -0.229 8.436 8.358 1.00 97.94 130 ASP A O 1
ATOM 975 N N . ASP A 1 131 ? 1.032 7.456 6.760 1.00 98.44 131 ASP A N 1
ATOM 976 C CA . ASP A 1 131 ? 0.624 6.072 6.955 1.00 98.44 131 ASP A CA 1
ATOM 977 C C . ASP A 1 131 ? 1.385 5.389 8.107 1.00 98.44 131 ASP A C 1
ATOM 979 O O . ASP A 1 131 ? 2.619 5.272 8.090 1.00 98.44 131 ASP A O 1
ATOM 983 N N . ASN A 1 132 ? 0.645 4.923 9.115 1.00 98.38 132 ASN A N 1
ATOM 984 C CA . ASN A 1 132 ? 1.184 4.169 10.246 1.00 98.38 132 ASN A CA 1
ATOM 985 C C . ASN A 1 132 ? 1.541 2.706 9.906 1.00 98.38 132 ASN A C 1
ATOM 987 O O . ASN A 1 132 ? 2.188 2.046 10.721 1.00 98.38 132 ASN A O 1
ATOM 991 N N . CYS A 1 133 ? 1.213 2.229 8.699 1.00 97.94 133 CYS A N 1
ATOM 992 C CA . CYS A 1 133 ? 1.557 0.923 8.145 1.00 97.94 133 CYS A CA 1
ATOM 993 C C . CYS A 1 133 ? 1.835 0.932 6.624 1.00 97.94 133 CYS A C 1
ATOM 995 O O . CYS A 1 133 ? 1.383 0.019 5.953 1.00 97.94 133 CYS A O 1
ATOM 997 N N . SER A 1 134 ? 2.725 1.812 6.129 1.00 97.12 134 SER A N 1
ATOM 998 C CA . SER A 1 134 ? 3.181 1.983 4.707 1.00 97.12 134 SER A CA 1
ATOM 999 C C . SER A 1 134 ? 3.585 0.754 3.858 1.00 97.12 134 SER A C 1
ATOM 1001 O O . SER A 1 134 ? 4.182 0.877 2.786 1.00 97.12 134 SER A O 1
ATOM 1003 N N . ALA A 1 135 ? 3.420 -0.461 4.360 1.00 94.94 135 ALA A N 1
ATOM 1004 C CA . ALA A 1 135 ? 3.663 -1.697 3.642 1.00 94.94 135 ALA A CA 1
ATOM 1005 C C . ALA A 1 135 ? 2.452 -2.636 3.593 1.00 94.94 135 ALA A C 1
ATOM 1007 O O . ALA A 1 135 ? 2.559 -3.675 2.929 1.00 94.94 135 ALA A O 1
ATOM 1008 N N . LEU A 1 136 ? 1.384 -2.342 4.333 1.00 96.62 136 LEU A N 1
ATOM 1009 C CA . LEU A 1 136 ? 0.209 -3.179 4.507 1.00 96.62 136 LEU A CA 1
ATOM 1010 C C . LEU A 1 136 ? -1.048 -2.300 4.504 1.00 96.62 136 LEU A C 1
ATOM 1012 O O . LEU A 1 136 ? -1.258 -1.586 5.480 1.00 96.62 136 LEU A O 1
ATOM 1016 N N . PRO A 1 137 ? -1.951 -2.477 3.521 1.00 97.69 137 PRO A N 1
ATOM 1017 C CA . PRO A 1 137 ? -3.089 -1.584 3.370 1.00 97.69 137 PRO A CA 1
ATOM 1018 C C . PRO A 1 137 ? -3.965 -1.539 4.621 1.00 97.69 137 PRO A C 1
ATOM 1020 O O . PRO A 1 137 ? -4.543 -2.562 5.020 1.00 97.69 137 PRO A O 1
ATOM 1023 N N . ASN A 1 138 ? -4.134 -0.357 5.203 1.00 97.19 138 ASN A N 1
ATOM 1024 C CA . ASN A 1 138 ? -4.967 -0.125 6.374 1.00 97.19 138 ASN A CA 1
ATOM 1025 C C . ASN A 1 138 ? -5.646 1.264 6.325 1.00 97.19 138 ASN A C 1
ATOM 1027 O O . ASN A 1 138 ? -5.410 2.109 7.193 1.00 97.19 138 ASN A O 1
ATOM 1031 N N . PRO A 1 139 ? -6.631 1.478 5.422 1.00 97.06 139 PRO A N 1
ATOM 1032 C CA . PRO A 1 139 ? -7.207 2.808 5.171 1.00 97.06 139 PRO A CA 1
ATOM 1033 C C . PRO A 1 139 ? -7.831 3.499 6.396 1.00 97.06 139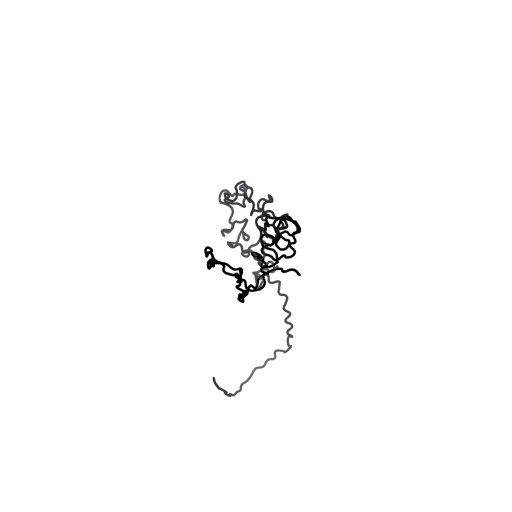 PRO A C 1
ATOM 1035 O O . PRO A 1 139 ? -8.089 4.702 6.386 1.00 97.06 139 PRO A O 1
ATOM 1038 N N . SER A 1 140 ? -8.166 2.732 7.439 1.00 96.06 140 SER A N 1
ATOM 1039 C CA . SER A 1 140 ? -8.717 3.242 8.697 1.00 96.06 140 SER A CA 1
ATOM 1040 C C . SER A 1 140 ? -7.667 3.801 9.657 1.00 96.06 140 SER A C 1
ATOM 1042 O O . SER A 1 140 ? -8.061 4.513 10.578 1.00 96.06 140 SER A O 1
ATOM 1044 N N . GLN A 1 141 ? -6.379 3.481 9.465 1.00 97.56 141 GLN A N 1
ATOM 1045 C CA . GLN A 1 141 ? -5.250 3.978 10.264 1.00 97.56 141 GLN A CA 1
ATOM 1046 C C . GLN A 1 141 ? -5.486 3.820 11.776 1.00 97.56 141 GLN A C 1
ATOM 1048 O O . GLN A 1 141 ? -5.224 4.727 12.566 1.00 97.56 141 GLN A O 1
ATOM 1053 N N . VAL A 1 142 ? -6.066 2.681 12.174 1.00 96.62 142 VAL A N 1
ATOM 1054 C CA . VAL A 1 142 ? -6.299 2.369 13.591 1.00 96.62 142 VAL A CA 1
ATOM 1055 C C . VAL A 1 142 ? -4.940 2.130 14.245 1.00 96.62 142 VAL A C 1
ATOM 1057 O O . VAL A 1 142 ? -4.091 1.477 13.646 1.00 96.62 142 VAL A O 1
ATOM 1060 N N . ASP A 1 143 ? -4.757 2.736 15.413 1.00 96.44 143 ASP A N 1
ATOM 1061 C CA . ASP A 1 143 ? -3.568 2.689 16.269 1.00 96.44 143 ASP A CA 1
ATOM 1062 C C . ASP A 1 143 ? -4.096 2.701 17.713 1.00 96.44 143 ASP A C 1
ATOM 1064 O O . ASP A 1 143 ? -4.455 3.755 18.261 1.00 96.44 143 ASP A O 1
ATOM 1068 N N . THR A 1 144 ? -4.324 1.506 18.256 1.00 93.56 144 THR A N 1
ATOM 1069 C CA . THR A 1 144 ? -5.083 1.290 19.494 1.00 93.56 144 THR A CA 1
ATOM 1070 C C . THR A 1 144 ? -4.350 1.832 20.724 1.00 93.56 144 THR A C 1
ATOM 1072 O O . THR A 1 144 ? -4.983 2.405 21.625 1.00 93.56 144 THR A O 1
ATOM 1075 N N . ASP A 1 145 ? -3.026 1.728 20.763 1.00 94.56 145 ASP A N 1
ATOM 1076 C CA . ASP A 1 145 ? -2.211 2.190 21.884 1.00 94.56 145 ASP A CA 1
ATOM 1077 C C . ASP A 1 145 ? -1.580 3.585 21.687 1.00 94.56 145 ASP A C 1
ATOM 1079 O O . ASP A 1 145 ? -1.161 4.228 22.667 1.00 94.56 145 ASP A O 1
ATOM 1083 N N . GLY A 1 146 ? -1.606 4.108 20.461 1.00 96.19 146 GLY A N 1
ATOM 1084 C CA . GLY A 1 146 ? -1.098 5.421 20.097 1.00 96.19 146 GLY A CA 1
ATOM 1085 C C . GLY A 1 146 ? 0.426 5.492 20.007 1.00 96.19 146 GLY A C 1
ATOM 1086 O O . GLY A 1 146 ? 0.985 6.570 20.282 1.00 96.19 146 GLY A O 1
ATOM 1087 N N . ASP A 1 147 ? 1.115 4.387 19.721 1.00 96.81 147 ASP A N 1
ATOM 1088 C CA . ASP A 1 147 ? 2.573 4.343 19.594 1.00 96.81 147 ASP A CA 1
ATOM 1089 C C . ASP A 1 147 ? 3.089 4.770 18.205 1.00 96.81 147 ASP A C 1
ATOM 1091 O O . ASP A 1 147 ? 4.264 5.154 18.067 1.00 96.81 147 ASP A O 1
ATOM 1095 N N . GLY A 1 148 ? 2.180 4.860 17.230 1.00 96.88 148 GLY A N 1
ATOM 1096 C CA . GLY A 1 148 ? 2.434 5.289 15.861 1.00 96.88 148 GLY A CA 1
ATOM 1097 C C . GLY A 1 148 ? 2.638 4.151 14.862 1.00 96.88 148 GLY A C 1
ATOM 1098 O O . GLY A 1 148 ? 2.897 4.456 13.695 1.00 96.88 148 GLY A O 1
ATOM 1099 N N . LEU A 1 149 ? 2.548 2.890 15.283 1.00 98.12 149 LEU A N 1
ATOM 1100 C CA . LEU A 1 149 ? 2.307 1.743 14.411 1.00 98.12 149 LEU A CA 1
ATOM 1101 C C . LEU A 1 149 ? 0.800 1.492 14.332 1.00 98.12 149 LEU A C 1
ATOM 1103 O O . LEU A 1 149 ? 0.075 1.682 15.299 1.00 98.12 149 LEU A O 1
ATOM 1107 N N . GLY A 1 150 ? 0.296 1.138 13.153 1.00 97.94 150 GLY A N 1
ATOM 1108 C CA . GLY A 1 150 ? -1.107 0.747 13.046 1.00 97.94 150 GLY A CA 1
ATOM 1109 C C . GLY A 1 150 ? -1.320 -0.704 13.449 1.00 97.94 150 GLY A C 1
ATOM 1110 O O . GLY A 1 150 ? -0.463 -1.539 13.175 1.00 97.94 150 GLY A O 1
ATOM 1111 N N . ASP A 1 151 ? -2.507 -1.033 13.959 1.00 97.62 151 ASP A N 1
ATOM 1112 C CA . ASP A 1 151 ? -2.869 -2.387 14.425 1.00 97.62 151 ASP A CA 1
ATOM 1113 C C . ASP A 1 151 ? -2.645 -3.484 13.350 1.00 97.62 151 ASP A C 1
ATOM 1115 O O . ASP A 1 151 ? -2.504 -4.672 13.613 1.00 97.62 151 ASP A O 1
ATOM 1119 N N . VAL A 1 152 ? -2.622 -3.116 12.064 1.00 97.31 152 VAL A N 1
ATOM 1120 C CA . VAL A 1 152 ? -2.375 -4.069 10.964 1.00 97.31 152 VAL A CA 1
ATOM 1121 C C . VAL A 1 152 ? -0.905 -4.509 10.884 1.00 97.31 152 VAL A C 1
ATOM 1123 O O . VAL A 1 152 ? -0.611 -5.590 10.361 1.00 97.31 152 VAL A O 1
ATOM 1126 N N . CYS A 1 153 ? 0.019 -3.674 11.360 1.00 97.56 153 CYS A N 1
ATOM 1127 C CA . CYS A 1 153 ? 1.460 -3.897 11.314 1.00 97.56 153 CYS A CA 1
ATOM 1128 C C . CYS A 1 153 ? 2.152 -3.829 12.687 1.00 97.56 153 CYS A C 1
ATOM 1130 O O . CYS A 1 153 ? 3.379 -3.979 12.737 1.00 97.56 153 CYS A O 1
ATOM 1132 N N . ASP A 1 154 ? 1.394 -3.639 13.765 1.00 97.88 154 ASP A N 1
ATOM 1133 C CA . ASP A 1 154 ? 1.836 -3.848 15.139 1.00 97.88 154 ASP A CA 1
ATOM 1134 C C . ASP A 1 154 ? 1.806 -5.352 15.496 1.00 97.88 154 ASP A C 1
ATOM 1136 O O . ASP A 1 154 ? 1.126 -6.156 14.860 1.00 97.88 154 ASP A O 1
ATOM 1140 N N . GLU A 1 155 ? 2.649 -5.773 16.439 1.00 97.56 155 GLU A N 1
ATOM 1141 C CA . GLU A 1 155 ? 2.645 -7.132 16.993 1.00 97.56 155 GLU A CA 1
ATOM 1142 C C . GLU A 1 155 ? 1.960 -7.215 18.374 1.00 97.56 155 GLU A C 1
ATOM 1144 O O . GLU A 1 155 ? 1.835 -8.338 18.889 1.00 97.56 155 GLU A O 1
ATOM 1149 N N . ASP A 1 156 ? 1.643 -6.074 19.000 1.00 96.62 156 ASP A N 1
ATOM 1150 C CA . ASP A 1 156 ? 1.058 -5.909 20.343 1.00 96.62 156 ASP A CA 1
ATOM 1151 C C . ASP A 1 156 ? 0.146 -4.662 20.369 1.00 96.62 156 ASP A C 1
ATOM 1153 O O . ASP A 1 156 ? 0.527 -3.643 20.943 1.00 96.62 156 ASP A O 1
ATOM 1157 N N . ASP A 1 157 ? -1.043 -4.753 19.757 1.00 95.38 157 ASP A N 1
ATOM 1158 C CA . ASP A 1 157 ? -1.947 -3.619 19.449 1.00 95.38 157 ASP A CA 1
ATOM 1159 C C . ASP A 1 157 ? -2.333 -2.751 20.672 1.00 95.38 157 ASP A C 1
ATOM 1161 O O . ASP A 1 157 ? -2.748 -1.596 20.541 1.00 95.38 157 ASP A O 1
ATOM 1165 N N . ASP A 1 158 ? -2.261 -3.301 21.889 1.00 91.94 158 ASP A N 1
ATOM 1166 C CA . ASP A 1 158 ? -2.592 -2.600 23.134 1.00 91.94 158 ASP A CA 1
ATOM 1167 C C . ASP A 1 158 ? -1.382 -2.282 24.034 1.00 91.94 158 ASP A C 1
ATOM 1169 O O . ASP A 1 158 ? -1.543 -1.705 25.127 1.00 91.94 158 ASP A O 1
ATOM 1173 N N . ASN A 1 159 ? -0.175 -2.637 23.584 1.00 94.69 159 ASN A N 1
ATOM 1174 C CA . ASN A 1 159 ? 1.107 -2.485 24.267 1.00 94.69 159 ASN A CA 1
ATOM 1175 C C . ASN A 1 159 ? 1.118 -3.014 25.724 1.00 94.69 159 ASN A C 1
ATOM 1177 O O . ASN A 1 159 ? 1.796 -2.464 26.615 1.00 94.69 159 ASN A O 1
ATOM 1181 N N . ASP A 1 160 ? 0.364 -4.078 26.033 1.00 91.44 160 ASP A N 1
ATOM 1182 C CA . ASP A 1 160 ? 0.329 -4.678 27.373 1.00 91.44 160 ASP A CA 1
ATOM 1183 C C . ASP A 1 160 ? 1.486 -5.644 27.671 1.00 91.44 160 ASP A C 1
ATOM 1185 O O . ASP A 1 160 ? 1.739 -6.009 28.840 1.00 91.44 160 ASP A O 1
ATOM 1189 N N . GLY A 1 161 ? 2.262 -5.959 26.633 1.00 92.94 161 GLY A N 1
ATOM 1190 C CA . GLY A 1 161 ? 3.433 -6.818 26.665 1.00 92.94 161 GLY A CA 1
ATOM 1191 C C . GLY A 1 161 ? 3.139 -8.272 26.307 1.00 92.94 161 GLY A C 1
ATOM 1192 O O . GLY A 1 161 ? 3.985 -9.140 26.591 1.00 92.94 161 GLY A O 1
ATOM 1193 N N . VAL A 1 162 ? 1.973 -8.564 25.734 1.00 91.69 162 VAL A N 1
ATOM 1194 C CA . VAL A 1 162 ? 1.593 -9.871 25.205 1.00 91.69 162 VAL A CA 1
ATOM 1195 C C . VAL A 1 162 ? 1.194 -9.699 23.743 1.00 91.69 162 VAL A C 1
ATOM 1197 O O . VAL A 1 162 ? 0.090 -9.302 23.442 1.00 91.69 162 VAL A O 1
ATOM 1200 N N . SER A 1 163 ? 2.076 -10.119 22.834 1.00 95.25 163 SER A N 1
ATOM 1201 C CA . SER A 1 163 ? 1.789 -10.058 21.395 1.00 95.25 163 SER A CA 1
ATOM 1202 C C . SER A 1 163 ? 0.444 -10.688 21.018 1.00 95.25 163 SER A C 1
ATOM 1204 O O . SER A 1 163 ? 0.110 -11.758 21.543 1.00 95.25 163 SER A O 1
ATOM 1206 N N . ASP A 1 164 ? -0.245 -10.112 20.033 1.00 92.50 164 ASP A N 1
ATOM 1207 C CA . ASP A 1 164 ? -1.627 -10.436 19.643 1.00 92.50 164 ASP A CA 1
ATOM 1208 C C . ASP A 1 164 ? -1.848 -11.919 19.356 1.00 92.50 164 ASP A C 1
ATOM 1210 O O . ASP A 1 164 ? -2.884 -12.498 19.682 1.00 92.50 164 ASP A O 1
ATOM 1214 N N . MET A 1 165 ? -0.842 -12.601 18.792 1.00 94.75 165 MET A N 1
ATOM 1215 C CA . MET A 1 165 ? -0.932 -14.044 18.526 1.00 94.75 165 MET A CA 1
ATOM 1216 C C . MET A 1 165 ? -1.050 -14.900 19.802 1.00 94.75 165 MET A C 1
ATOM 1218 O O . MET A 1 165 ? -1.396 -16.087 19.734 1.00 94.75 165 MET A O 1
ATOM 1222 N N . TYR A 1 166 ? -0.714 -14.327 20.956 1.00 92.12 166 TYR A N 1
ATOM 1223 C CA . TYR A 1 166 ? -0.806 -14.929 22.279 1.00 92.12 166 TYR A CA 1
ATOM 1224 C C . TYR A 1 166 ? -1.731 -14.167 23.229 1.00 92.12 166 TYR A C 1
ATOM 1226 O O . TYR A 1 166 ? -2.003 -14.707 24.311 1.00 92.12 166 TYR A O 1
ATOM 1234 N N . ASP A 1 167 ? -2.214 -12.983 22.850 1.00 85.69 167 ASP A N 1
ATOM 1235 C CA . ASP A 1 167 ? -3.201 -12.261 23.632 1.00 85.69 167 ASP A CA 1
ATOM 1236 C C . ASP A 1 167 ? -4.593 -12.859 23.426 1.00 85.69 167 ASP A C 1
ATOM 1238 O O . ASP A 1 167 ? -5.010 -13.249 22.335 1.00 85.69 167 ASP A O 1
ATOM 1242 N N . GLU A 1 168 ? -5.331 -12.987 24.522 1.00 83.69 168 GLU A N 1
ATOM 1243 C CA . GLU A 1 168 ? 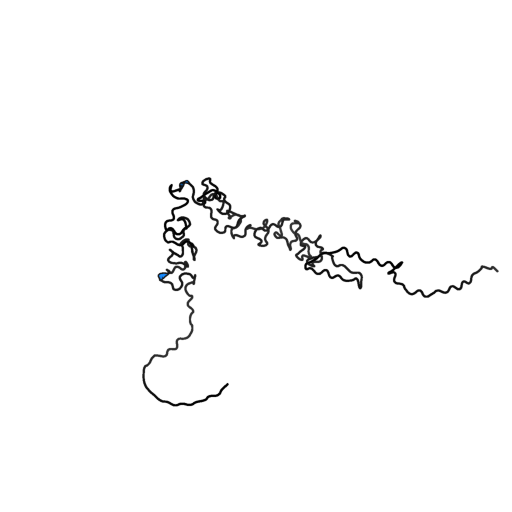-6.741 -13.336 24.432 1.00 83.69 168 GLU A CA 1
ATOM 1244 C C . GLU A 1 168 ? -7.575 -12.119 23.987 1.00 83.69 168 GLU A C 1
ATOM 1246 O O . GLU A 1 168 ? -8.666 -12.314 23.443 1.00 83.69 168 GLU A O 1
ATOM 1251 N N . CYS A 1 169 ? -7.070 -10.907 24.242 1.00 84.00 169 CYS A N 1
ATOM 1252 C CA . CYS A 1 169 ? -7.700 -9.599 24.137 1.00 84.00 169 CYS A CA 1
ATOM 1253 C C . CYS A 1 169 ? -6.782 -8.564 23.432 1.00 84.00 169 CYS A C 1
ATOM 1255 O O . CYS A 1 169 ? -6.457 -7.571 24.068 1.00 84.00 169 CYS A O 1
ATOM 1257 N N . PRO A 1 170 ? -6.412 -8.737 22.148 1.00 88.62 170 PRO A N 1
ATOM 1258 C CA . PRO A 1 170 ? -5.376 -7.918 21.490 1.00 88.62 170 PRO A CA 1
ATOM 1259 C C . PRO A 1 170 ? -5.543 -6.393 21.593 1.00 88.62 170 PRO A C 1
ATOM 1261 O O . PRO A 1 170 ? -4.567 -5.673 21.643 1.00 88.62 170 PRO A O 1
ATOM 1264 N N . LEU A 1 171 ? -6.781 -5.895 21.682 1.00 87.38 171 LEU A N 1
ATOM 1265 C CA . LEU A 1 171 ? -7.081 -4.457 21.705 1.00 87.38 171 LEU A CA 1
ATOM 1266 C C . LEU A 1 171 ? -7.323 -3.885 23.121 1.00 87.38 171 LEU A C 1
ATOM 1268 O O . LEU A 1 171 ? -7.890 -2.798 23.259 1.00 87.38 171 LEU A O 1
ATOM 1272 N N . LEU A 1 172 ? -7.032 -4.625 24.202 1.00 83.31 172 LEU A N 1
ATOM 1273 C CA . LEU A 1 172 ? -7.422 -4.254 25.571 1.00 83.31 172 LEU A CA 1
ATOM 1274 C C . LEU A 1 172 ? -6.328 -4.490 26.612 1.00 83.31 172 LEU A C 1
ATOM 1276 O O . LEU A 1 172 ? -6.287 -5.526 27.288 1.00 83.31 172 LEU A O 1
ATOM 1280 N N . HIS A 1 173 ? -5.594 -3.419 26.900 1.00 82.56 173 HIS A N 1
ATOM 1281 C CA . HIS A 1 173 ? -4.440 -3.487 27.777 1.00 82.56 173 HIS A CA 1
ATOM 1282 C C . HIS A 1 173 ? -4.763 -4.091 29.162 1.00 82.56 173 HIS A C 1
ATOM 1284 O O . HIS A 1 173 ? -5.633 -3.608 29.901 1.00 82.56 173 HIS A O 1
ATOM 1290 N N . ARG A 1 174 ? -3.989 -5.094 29.614 1.00 69.50 174 ARG A N 1
ATOM 1291 C CA . ARG A 1 174 ? -4.150 -5.908 30.853 1.00 69.50 174 ARG A CA 1
ATOM 1292 C C . ARG A 1 174 ? -4.497 -5.192 32.167 1.00 69.50 174 ARG A C 1
ATOM 1294 O O . ARG A 1 174 ? -4.896 -5.834 33.149 1.00 69.50 174 ARG A O 1
ATOM 1301 N N . ARG A 1 175 ? -4.349 -3.869 32.268 1.00 62.75 175 ARG A N 1
ATOM 1302 C CA . ARG A 1 175 ? -4.853 -3.095 33.426 1.00 62.75 175 ARG A CA 1
ATOM 1303 C C . ARG A 1 175 ? -6.374 -2.935 33.443 1.00 62.75 175 ARG A C 1
ATOM 1305 O O . ARG A 1 175 ? -6.908 -2.690 34.528 1.00 62.75 175 ARG A O 1
ATOM 1312 N N . ASP A 1 176 ? -7.038 -3.165 32.319 1.00 63.41 176 ASP A N 1
ATOM 1313 C CA . ASP A 1 176 ? -8.478 -2.976 32.150 1.00 63.41 176 ASP A CA 1
ATOM 1314 C C . ASP A 1 176 ? -9.275 -4.277 32.337 1.00 63.41 176 ASP A C 1
ATOM 1316 O O . ASP A 1 176 ? -10.508 -4.286 32.323 1.00 63.41 176 ASP A O 1
ATOM 1320 N N . TYR A 1 177 ? -8.589 -5.379 32.669 1.00 62.59 177 TYR A N 1
ATOM 1321 C CA . TYR A 1 177 ? -9.232 -6.640 33.019 1.00 62.59 177 TYR A CA 1
ATOM 1322 C C . TYR A 1 177 ? -10.171 -6.518 34.228 1.00 62.59 177 TYR A C 1
ATOM 1324 O O . TYR A 1 177 ? -9.758 -6.358 35.386 1.00 62.59 177 TYR A O 1
ATOM 1332 N N . ASN A 1 178 ? -11.452 -6.800 33.999 1.00 58.28 178 ASN A N 1
ATOM 1333 C CA . ASN A 1 178 ? -12.306 -7.330 35.049 1.00 58.28 178 ASN A CA 1
ATOM 1334 C C . ASN A 1 178 ? -11.934 -8.803 35.273 1.00 58.28 178 ASN A C 1
ATOM 1336 O O . ASN A 1 178 ? -12.005 -9.628 34.369 1.00 58.28 178 ASN A O 1
ATOM 1340 N N . ARG A 1 179 ? -11.564 -9.147 36.511 1.00 55.31 179 ARG A N 1
ATOM 1341 C CA . ARG A 1 179 ? -11.027 -10.449 36.964 1.00 55.31 179 ARG A CA 1
ATOM 1342 C C . ARG A 1 179 ? -11.877 -11.695 36.660 1.00 55.31 179 ARG A C 1
ATOM 1344 O O . ARG A 1 179 ? -11.519 -12.772 37.135 1.00 55.31 179 ARG A O 1
ATOM 1351 N N . ASN A 1 180 ? -13.004 -11.560 35.968 1.00 58.12 180 ASN A N 1
ATOM 1352 C CA . ASN A 1 180 ? -13.989 -12.615 35.804 1.00 58.12 180 ASN A CA 1
ATOM 1353 C C . ASN A 1 180 ? -14.361 -12.968 34.357 1.00 58.12 180 ASN A C 1
ATOM 1355 O O . ASN A 1 180 ? -15.157 -13.888 34.213 1.00 58.12 180 ASN A O 1
ATOM 1359 N N . MET A 1 181 ? -13.821 -12.324 33.316 1.00 55.50 181 MET A N 1
ATOM 1360 C CA . MET A 1 181 ? -14.139 -12.673 31.923 1.00 55.50 181 MET A CA 1
ATOM 1361 C C . MET A 1 181 ? -13.038 -12.224 30.964 1.00 55.50 181 MET A C 1
ATOM 1363 O O . MET A 1 181 ? -12.501 -11.129 31.091 1.00 55.50 181 MET A O 1
ATOM 1367 N N . LYS A 1 182 ? -12.706 -13.126 30.040 1.00 63.34 182 LYS A N 1
ATOM 1368 C CA . LYS A 1 182 ? -11.818 -12.908 28.905 1.00 63.34 182 LYS A CA 1
ATOM 1369 C C . LYS A 1 182 ? -12.369 -11.740 28.075 1.00 63.34 182 LYS A C 1
ATOM 1371 O O . LYS A 1 182 ? -13.457 -11.866 27.532 1.00 63.34 182 LYS A O 1
ATOM 1376 N N . CYS A 1 183 ? -11.644 -10.631 28.031 1.00 67.12 183 CYS A N 1
ATOM 1377 C CA . CYS A 1 183 ? -11.641 -9.693 26.903 1.00 67.12 183 CYS A CA 1
ATOM 1378 C C . CYS A 1 183 ? -12.850 -8.824 26.576 1.00 67.12 183 CYS A C 1
ATOM 1380 O O . CYS A 1 183 ? -12.796 -8.203 25.530 1.00 67.12 183 CYS A O 1
ATOM 1382 N N . ALA A 1 184 ? -13.876 -8.718 27.422 1.00 66.75 184 ALA A N 1
ATOM 1383 C CA . ALA A 1 184 ? -14.651 -7.482 27.620 1.00 66.75 184 ALA A CA 1
ATOM 1384 C C . ALA A 1 184 ? -15.920 -7.744 28.439 1.00 66.75 184 ALA A C 1
ATOM 1386 O O . ALA A 1 184 ? -16.340 -8.878 28.688 1.00 66.75 184 ALA A O 1
ATOM 1387 N N . ASN A 1 185 ? -16.537 -6.644 28.854 1.00 72.75 185 ASN A N 1
ATOM 1388 C CA . ASN A 1 185 ? -17.978 -6.596 29.008 1.00 72.75 185 ASN A CA 1
ATOM 1389 C C . ASN A 1 185 ? -18.608 -6.701 27.601 1.00 72.75 185 ASN A C 1
ATOM 1391 O O . ASN A 1 185 ? -18.149 -6.048 26.671 1.00 72.75 185 ASN A O 1
ATOM 1395 N N . ASP A 1 186 ? -19.600 -7.570 27.471 1.00 74.31 186 ASP A N 1
ATOM 1396 C CA . ASP A 1 186 ? -20.510 -7.675 26.329 1.00 74.31 186 ASP A CA 1
ATOM 1397 C C . ASP A 1 186 ? -21.888 -7.388 26.937 1.00 74.31 186 ASP A C 1
ATOM 1399 O O . ASP A 1 186 ? -22.479 -8.223 27.643 1.00 74.31 186 ASP A O 1
ATOM 1403 N N . MET A 1 187 ? -22.276 -6.116 26.879 1.00 85.19 187 MET A N 1
ATOM 1404 C CA . MET A 1 187 ? -23.375 -5.563 27.660 1.00 85.19 187 MET A CA 1
ATOM 1405 C C . MET A 1 187 ? -24.729 -6.092 27.185 1.00 85.19 187 MET A C 1
ATOM 1407 O O . MET A 1 187 ? -25.644 -6.237 28.010 1.00 85.19 187 MET A O 1
ATOM 1411 N N . ASP A 1 188 ? -24.854 -6.459 25.914 1.00 84.88 188 ASP A N 1
ATOM 1412 C CA . ASP A 1 188 ? -26.105 -6.894 25.309 1.00 84.88 188 ASP A CA 1
ATOM 1413 C C . ASP A 1 188 ? -26.121 -8.373 24.851 1.00 84.88 188 ASP A C 1
ATOM 1415 O O . ASP A 1 188 ? -27.200 -8.938 24.637 1.00 84.88 188 ASP A O 1
ATOM 1419 N N . ASN A 1 189 ? -24.982 -9.064 24.940 1.00 86.38 189 ASN A N 1
ATOM 1420 C CA . ASN A 1 189 ? -24.757 -10.480 24.629 1.00 86.38 189 ASN A CA 1
ATOM 1421 C C . ASN A 1 189 ? -24.970 -10.831 23.155 1.00 86.38 189 ASN A C 1
ATOM 1423 O O . ASN A 1 189 ? -25.583 -11.865 22.846 1.00 86.38 189 ASN A O 1
ATOM 1427 N N . ASP A 1 190 ? -24.488 -9.985 22.254 1.00 86.75 190 ASP A N 1
ATOM 1428 C CA . ASP A 1 190 ? -24.630 -10.150 20.810 1.00 86.75 190 ASP A CA 1
ATOM 1429 C C . ASP A 1 190 ? -23.374 -10.689 20.101 1.00 86.75 190 ASP A C 1
ATOM 1431 O O . ASP A 1 190 ? -23.410 -10.907 18.883 1.00 86.75 190 ASP A O 1
ATOM 1435 N N . TYR A 1 191 ? -22.337 -11.001 20.891 1.00 84.06 191 TYR A N 1
ATOM 1436 C CA . TYR A 1 191 ? -21.001 -11.459 20.493 1.00 84.06 191 TYR A CA 1
ATOM 1437 C C . TYR A 1 191 ? -20.049 -10.380 19.964 1.00 84.06 191 TYR A C 1
ATOM 1439 O O . TYR A 1 191 ? -18.924 -10.727 19.593 1.00 84.06 191 TYR A O 1
ATOM 1447 N N . ASN A 1 192 ? -20.450 -9.113 19.984 1.00 81.94 192 ASN A N 1
ATOM 1448 C CA . ASN A 1 192 ? -19.566 -7.966 19.864 1.00 81.94 192 ASN A CA 1
ATOM 1449 C C . ASN A 1 192 ? -19.216 -7.461 21.268 1.00 81.94 192 ASN A C 1
ATOM 1451 O O . ASN A 1 192 ? -19.997 -7.542 22.210 1.00 81.94 192 ASN A O 1
ATOM 1455 N N . TYR A 1 193 ? -17.986 -6.998 21.451 1.00 83.38 193 TYR A N 1
ATOM 1456 C CA . TYR A 1 193 ? -17.549 -6.468 22.740 1.00 83.38 193 TYR A CA 1
ATOM 1457 C C . TYR A 1 193 ? -17.858 -4.973 22.829 1.00 83.38 193 TYR A C 1
ATOM 1459 O O . TYR A 1 193 ? -17.685 -4.281 21.834 1.00 83.38 193 TYR A O 1
ATOM 1467 N N . ASP A 1 194 ? -18.181 -4.445 24.020 1.00 81.62 194 ASP A N 1
ATOM 1468 C CA . ASP A 1 194 ? -18.619 -3.044 24.223 1.00 81.62 194 ASP A CA 1
ATOM 1469 C C . ASP A 1 194 ? -17.737 -1.969 23.539 1.00 81.62 194 ASP A C 1
ATOM 1471 O O . ASP A 1 194 ? -18.206 -0.867 23.276 1.00 81.62 194 ASP A O 1
ATOM 1475 N N . HIS A 1 195 ? -16.443 -2.237 23.321 1.00 77.62 195 HIS A N 1
ATOM 1476 C CA . HIS A 1 195 ? -15.491 -1.291 22.718 1.00 77.62 195 HIS A CA 1
ATOM 1477 C C . HIS A 1 195 ? -15.447 -1.335 21.180 1.00 77.62 195 HIS A C 1
ATOM 1479 O O . HIS A 1 195 ? -14.967 -0.384 20.575 1.00 77.62 195 HIS A O 1
ATOM 1485 N N . VAL A 1 196 ? -15.952 -2.407 20.564 1.00 82.94 196 VAL A N 1
ATOM 1486 C CA . VAL A 1 196 ? -16.109 -2.558 19.104 1.00 82.94 196 VAL A CA 1
ATOM 1487 C C . VAL A 1 196 ? -17.578 -2.613 18.683 1.00 82.94 196 VAL A C 1
ATOM 1489 O O . VAL A 1 196 ? -17.867 -2.741 17.500 1.00 82.94 196 VAL A O 1
ATOM 1492 N N . ASP A 1 197 ? -18.495 -2.543 19.647 1.00 88.44 197 ASP A N 1
ATOM 1493 C CA . ASP A 1 197 ? -19.929 -2.602 19.430 1.00 88.44 197 ASP A CA 1
ATOM 1494 C C . ASP A 1 197 ? -20.504 -1.196 19.184 1.00 88.44 197 ASP A C 1
ATOM 1496 O O . ASP A 1 197 ? -20.689 -0.396 20.107 1.00 88.44 197 ASP A O 1
ATOM 1500 N N . ASN A 1 198 ? -20.823 -0.898 17.925 1.00 92.62 198 ASN A N 1
ATOM 1501 C CA . ASN A 1 198 ? -21.487 0.332 17.498 1.00 92.62 198 ASN A CA 1
ATOM 1502 C C . ASN A 1 198 ? -22.926 0.458 18.038 1.00 92.62 198 ASN A C 1
ATOM 1504 O O . ASN A 1 198 ? -23.550 1.511 17.888 1.00 92.62 198 ASN A O 1
ATOM 1508 N N . CYS A 1 199 ? -23.435 -0.569 18.725 1.00 95.19 199 CYS A N 1
ATOM 1509 C CA . CYS A 1 199 ? -24.672 -0.563 19.483 1.00 95.19 199 CYS A CA 1
ATOM 1510 C C . CYS A 1 199 ? -24.570 -1.292 20.832 1.00 95.19 199 CYS A C 1
ATOM 1512 O O . CYS A 1 199 ? -25.466 -2.054 21.155 1.00 95.19 199 CYS A O 1
ATOM 1514 N N . VAL A 1 200 ? -23.623 -0.906 21.700 1.00 91.25 200 VAL A N 1
ATOM 1515 C CA . VAL A 1 200 ? -23.343 -1.439 23.069 1.00 91.25 200 VAL A CA 1
ATOM 1516 C C . VAL A 1 200 ? -24.535 -1.949 23.918 1.00 91.25 200 VAL A C 1
ATOM 1518 O O . VAL A 1 200 ? -24.369 -2.704 24.869 1.00 91.25 200 VAL A O 1
ATOM 1521 N N . ASN A 1 201 ? -25.758 -1.461 23.700 1.00 92.62 201 ASN A N 1
ATOM 1522 C CA . ASN A 1 201 ? -26.944 -1.850 24.473 1.00 92.62 201 ASN A CA 1
ATOM 1523 C C . ASN A 1 201 ? -28.032 -2.570 23.650 1.00 92.62 201 ASN A C 1
ATOM 1525 O O . ASN A 1 201 ? -29.116 -2.837 24.190 1.00 92.62 201 ASN A O 1
ATOM 1529 N N . VAL A 1 202 ? -27.822 -2.794 22.356 1.00 93.75 202 VAL A N 1
ATOM 1530 C CA . VAL A 1 202 ? -28.816 -3.288 21.403 1.00 93.75 202 VAL A CA 1
ATOM 1531 C C . VAL A 1 202 ? -28.178 -4.350 20.504 1.00 93.75 202 VAL A C 1
ATOM 1533 O O . VAL A 1 202 ? -27.503 -3.983 19.549 1.00 93.75 202 VAL A O 1
ATOM 1536 N N . PRO A 1 203 ? -28.530 -5.638 20.697 1.00 94.44 203 PRO A N 1
ATOM 1537 C CA . PRO A 1 203 ? -27.847 -6.722 20.009 1.00 94.44 203 PRO A CA 1
ATOM 1538 C C . PRO A 1 203 ? -27.871 -6.597 18.488 1.00 94.44 203 PRO A C 1
ATOM 1540 O O . PRO A 1 203 ? -28.947 -6.644 17.872 1.00 94.44 203 PRO A O 1
ATOM 1543 N N . ASN A 1 204 ? -26.696 -6.520 17.875 1.00 93.94 204 ASN A N 1
ATOM 1544 C CA . ASN A 1 204 ? -26.476 -6.385 16.444 1.00 93.94 204 ASN A CA 1
ATOM 1545 C C . ASN A 1 204 ? -25.144 -7.031 16.001 1.00 93.94 204 ASN A C 1
ATOM 1547 O O . ASN A 1 204 ? -24.237 -6.385 15.483 1.00 93.94 204 ASN A O 1
ATOM 1551 N N . THR A 1 205 ? -25.095 -8.366 16.030 1.00 92.75 205 THR A N 1
ATOM 1552 C CA . THR A 1 205 ? -23.933 -9.197 15.637 1.00 92.75 205 THR A CA 1
ATOM 1553 C C . THR A 1 205 ? -23.247 -8.819 14.306 1.00 92.75 205 THR A C 1
ATOM 1555 O O . THR A 1 205 ? -22.096 -9.173 14.093 1.00 92.75 205 THR A O 1
ATOM 1558 N N . TYR A 1 206 ? -23.936 -8.141 13.381 1.00 93.94 206 TYR A N 1
ATOM 1559 C CA . TYR A 1 206 ? -23.390 -7.754 12.073 1.00 93.94 206 TYR A CA 1
ATOM 1560 C C . TYR A 1 206 ? -22.843 -6.326 11.988 1.00 93.94 206 TYR A C 1
ATOM 1562 O O . TYR A 1 206 ? -22.297 -5.996 10.939 1.00 93.94 206 TYR A O 1
ATOM 1570 N N . GLN A 1 207 ? -22.997 -5.506 13.036 1.00 94.00 207 GLN A N 1
ATOM 1571 C CA . GLN A 1 207 ? -22.397 -4.168 13.137 1.00 94.00 207 GLN A CA 1
ATOM 1572 C C . GLN A 1 207 ? -22.626 -3.311 11.873 1.00 94.00 207 GLN A C 1
ATOM 1574 O O . GLN A 1 207 ? -21.723 -2.650 11.371 1.00 94.00 207 GLN A O 1
ATOM 1579 N N . GLU A 1 208 ? -23.845 -3.364 11.312 1.00 94.56 208 GLU A N 1
ATOM 1580 C CA . GLU A 1 208 ? -24.235 -2.512 10.178 1.00 94.56 208 GLU A CA 1
ATOM 1581 C C . GLU A 1 208 ? -24.168 -1.039 10.614 1.00 94.56 208 GLU A C 1
ATOM 1583 O O . GLU A 1 208 ? -24.687 -0.706 11.677 1.00 94.56 208 GLU A O 1
ATOM 1588 N N . ASP A 1 209 ? -23.537 -0.193 9.803 1.00 92.12 209 ASP A N 1
ATOM 1589 C CA . ASP A 1 209 ? -23.414 1.259 9.990 1.00 92.12 209 ASP A CA 1
ATOM 1590 C C . ASP A 1 209 ? -23.403 1.905 8.594 1.00 92.12 209 ASP A C 1
ATOM 1592 O O . ASP A 1 209 ? -22.419 1.814 7.844 1.00 92.12 209 ASP A O 1
ATOM 1596 N N . HIS A 1 210 ? -24.563 2.400 8.166 1.00 91.75 210 HIS A N 1
ATOM 1597 C CA . HIS A 1 210 ? -24.781 2.794 6.778 1.00 91.75 210 HIS A CA 1
ATOM 1598 C C . HIS A 1 210 ? -24.212 4.177 6.435 1.00 91.75 210 HIS A C 1
ATOM 1600 O O . HIS A 1 210 ? -23.737 4.363 5.307 1.00 91.75 210 HIS A O 1
ATOM 1606 N N . ASP A 1 211 ? -24.218 5.121 7.371 1.00 89.06 211 ASP A N 1
ATOM 1607 C CA . ASP A 1 211 ? -23.689 6.475 7.191 1.00 89.06 211 ASP A CA 1
ATOM 1608 C C . ASP A 1 211 ? -22.278 6.665 7.778 1.00 89.06 211 ASP A C 1
ATOM 1610 O O . ASP A 1 211 ? -21.607 7.649 7.443 1.00 89.06 211 ASP A O 1
ATOM 1614 N N . ARG A 1 212 ? -21.773 5.662 8.510 1.00 91.44 212 ARG A N 1
ATOM 1615 C CA . ARG A 1 212 ? -20.423 5.594 9.090 1.00 91.44 212 ARG A CA 1
ATOM 1616 C C . ARG A 1 212 ? -20.180 6.669 10.137 1.00 91.44 212 ARG A C 1
ATOM 1618 O O . ARG A 1 212 ? -19.071 7.210 10.219 1.00 91.44 212 ARG A O 1
ATOM 1625 N N . ASP A 1 213 ? -21.202 7.000 10.918 1.00 90.50 213 ASP A N 1
ATOM 1626 C CA . ASP A 1 213 ? -21.086 7.956 12.018 1.00 90.50 213 ASP A CA 1
ATOM 1627 C C . ASP A 1 213 ? -20.589 7.312 13.333 1.00 90.50 213 ASP A C 1
ATOM 1629 O O . ASP A 1 213 ? -20.255 8.023 14.290 1.00 90.50 213 ASP A O 1
ATOM 1633 N N . GLY A 1 214 ? -20.458 5.977 13.352 1.00 90.25 214 GLY A N 1
ATOM 1634 C CA . GLY A 1 214 ? -20.015 5.182 14.496 1.00 90.25 214 GLY A CA 1
ATOM 1635 C C . GLY A 1 214 ? -21.150 4.681 15.395 1.00 90.25 214 GLY A C 1
ATOM 1636 O O . GLY A 1 214 ? -20.870 4.029 16.405 1.00 90.25 214 GLY A O 1
ATOM 1637 N N . ILE A 1 215 ? -22.409 4.965 15.058 1.00 93.75 215 ILE A N 1
ATOM 1638 C CA . ILE A 1 215 ? -23.611 4.418 15.689 1.00 93.75 215 ILE A CA 1
ATOM 1639 C C . ILE A 1 215 ? -24.211 3.379 14.737 1.00 93.75 215 ILE A C 1
ATOM 1641 O O . ILE A 1 215 ? -24.468 3.641 13.571 1.00 93.75 215 ILE A O 1
ATOM 1645 N N . GLY A 1 216 ? -24.457 2.162 15.218 1.00 95.31 216 GLY A N 1
ATOM 1646 C CA . GLY A 1 216 ? -24.974 1.109 14.348 1.00 95.31 216 GLY A CA 1
ATOM 1647 C C . GLY A 1 216 ? -26.438 1.298 13.950 1.00 95.31 216 GLY A C 1
ATOM 1648 O O . GLY A 1 216 ? -27.272 1.732 14.748 1.00 95.31 216 GLY A O 1
ATOM 1649 N N . ASP A 1 217 ? -26.802 0.793 12.770 1.00 94.44 217 ASP A N 1
ATOM 1650 C CA . ASP A 1 217 ? -28.162 0.786 12.208 1.00 94.44 217 ASP A CA 1
ATOM 1651 C C . ASP A 1 217 ? -29.238 0.258 13.185 1.00 94.44 217 ASP A C 1
ATOM 1653 O O . ASP A 1 217 ? -30.434 0.520 13.027 1.00 94.44 217 ASP A O 1
ATOM 1657 N N . ALA A 1 218 ? -28.851 -0.586 14.145 1.00 94.56 218 ALA A N 1
ATOM 1658 C CA . ALA A 1 218 ? -29.762 -1.190 15.115 1.00 94.56 218 ALA A CA 1
ATOM 1659 C C . ALA A 1 218 ? -30.174 -0.232 16.246 1.00 94.56 218 ALA A C 1
ATOM 1661 O O . ALA A 1 218 ? -31.232 -0.429 16.856 1.00 94.56 218 ALA A O 1
ATOM 1662 N N . CYS A 1 219 ? -29.355 0.780 16.530 1.00 95.06 219 CYS A N 1
ATOM 1663 C CA . CYS A 1 219 ? -29.534 1.746 17.611 1.00 95.06 219 CYS A CA 1
ATOM 1664 C C . CYS A 1 219 ? -29.498 3.208 17.139 1.00 95.06 219 CYS A C 1
ATOM 1666 O O . CYS A 1 219 ? -29.701 4.109 17.959 1.00 95.06 219 CYS A O 1
ATOM 1668 N N . ASP A 1 220 ? -29.313 3.432 15.843 1.00 94.00 220 ASP A N 1
ATOM 1669 C CA . ASP A 1 220 ? -29.399 4.730 15.200 1.00 94.00 220 ASP A CA 1
ATOM 1670 C C . ASP A 1 220 ? -30.849 5.101 14.817 1.00 94.00 220 ASP A C 1
ATOM 1672 O O . ASP A 1 220 ? -31.683 4.252 14.487 1.00 94.00 220 ASP A O 1
ATOM 1676 N N . ASN A 1 221 ? -31.168 6.392 14.918 1.00 94.00 221 ASN A N 1
ATOM 1677 C CA . ASN A 1 221 ? -32.446 6.970 14.518 1.00 94.00 221 ASN A CA 1
ATOM 1678 C C . ASN A 1 221 ? -32.362 7.785 13.217 1.00 94.00 221 ASN A C 1
ATOM 1680 O O . ASN A 1 221 ? -33.395 8.346 12.856 1.00 94.00 221 ASN A O 1
ATOM 1684 N N . ASP A 1 222 ? -31.202 7.904 12.570 1.00 91.56 222 ASP A N 1
ATOM 1685 C CA . ASP A 1 222 ? -30.992 8.621 11.299 1.00 91.56 222 ASP A CA 1
ATOM 1686 C C . ASP A 1 222 ? -29.972 7.866 10.432 1.00 91.56 222 ASP A C 1
ATOM 1688 O O . ASP A 1 222 ? -28.900 8.370 10.123 1.00 91.56 222 ASP A O 1
ATOM 1692 N N . ARG A 1 223 ? -30.324 6.638 10.037 1.00 92.25 223 ARG A N 1
ATOM 1693 C CA . ARG A 1 223 ? -29.373 5.648 9.493 1.00 92.25 223 ARG A CA 1
ATOM 1694 C C . ARG A 1 223 ? -28.625 6.051 8.233 1.00 92.25 223 ARG A C 1
ATOM 1696 O O . ARG A 1 223 ? -27.664 5.392 7.857 1.00 92.25 223 ARG A O 1
ATOM 1703 N N . ASP A 1 224 ? -29.117 7.023 7.479 1.00 89.50 224 ASP A N 1
ATOM 1704 C CA . ASP A 1 224 ? -28.442 7.496 6.272 1.00 89.50 224 ASP A CA 1
ATOM 1705 C C . ASP A 1 224 ? -27.735 8.846 6.472 1.00 89.50 224 ASP A C 1
ATOM 1707 O O . ASP A 1 224 ? -27.204 9.405 5.504 1.00 89.50 224 ASP A O 1
ATOM 1711 N N . GLY A 1 225 ? -27.723 9.362 7.704 1.00 89.50 225 GLY A N 1
ATOM 1712 C CA . GLY A 1 225 ? -27.045 10.589 8.102 1.00 89.50 225 GLY A CA 1
ATOM 1713 C C . GLY A 1 225 ? -27.572 11.839 7.400 1.00 89.50 225 GLY A C 1
ATOM 1714 O O . GLY A 1 225 ? -26.848 12.835 7.264 1.00 89.50 225 GLY A O 1
ATOM 1715 N N . ASN A 1 226 ? -28.806 11.814 6.878 1.00 89.44 226 ASN A N 1
ATOM 1716 C CA . ASN A 1 226 ? -29.347 12.914 6.077 1.00 89.44 226 ASN A CA 1
ATOM 1717 C C . ASN A 1 226 ? -29.993 14.033 6.923 1.00 89.44 226 ASN A C 1
ATOM 1719 O O . ASN A 1 226 ? -30.360 15.090 6.385 1.00 89.44 226 ASN A O 1
ATOM 1723 N N . GLY A 1 227 ? -30.087 13.845 8.244 1.00 89.31 227 GLY A N 1
ATOM 1724 C CA . GLY A 1 227 ? -30.645 14.800 9.198 1.00 89.31 227 GLY A CA 1
ATOM 1725 C C . GLY A 1 227 ? -32.160 14.683 9.384 1.00 89.31 227 GLY A C 1
ATOM 1726 O O . GLY A 1 227 ? -32.772 15.597 9.959 1.00 89.31 227 GLY A O 1
ATOM 1727 N N . ILE A 1 228 ? -32.787 13.617 8.880 1.00 88.25 228 ILE A N 1
ATOM 1728 C CA . ILE A 1 228 ? -34.209 13.311 9.043 1.00 88.25 228 ILE A CA 1
ATOM 1729 C C . ILE A 1 228 ? -34.319 11.998 9.799 1.00 88.25 228 ILE A C 1
ATOM 1731 O O . ILE A 1 228 ? -34.015 10.947 9.265 1.00 88.25 228 ILE A O 1
ATOM 1735 N N . GLU A 1 229 ? -34.886 12.049 11.006 1.00 91.88 229 GLU A N 1
ATOM 1736 C CA . GLU A 1 229 ? -35.112 10.826 11.776 1.00 91.88 229 GLU A CA 1
ATOM 1737 C C . GLU A 1 229 ? -35.869 9.765 10.953 1.00 91.88 229 GLU A C 1
ATOM 1739 O O . GLU A 1 229 ? -36.915 10.068 10.368 1.00 91.88 229 GLU A O 1
ATOM 1744 N N . ASP A 1 230 ? -35.435 8.508 11.039 1.00 89.19 230 ASP A N 1
ATOM 1745 C CA . ASP A 1 230 ? -36.032 7.292 10.474 1.00 89.19 230 ASP A CA 1
ATOM 1746 C C . ASP A 1 230 ? -37.562 7.262 10.593 1.00 89.19 230 ASP A C 1
ATOM 1748 O O . ASP A 1 230 ? -38.295 6.821 9.705 1.00 89.19 230 ASP A O 1
ATOM 1752 N N . SER A 1 231 ? -38.072 7.734 11.735 1.00 89.38 231 SER A N 1
ATOM 1753 C CA . SER A 1 231 ? -39.503 7.769 12.051 1.00 89.38 231 SER A CA 1
ATOM 1754 C C . SER A 1 231 ? -40.310 8.720 11.157 1.00 89.38 231 SER A C 1
ATOM 1756 O O . SER A 1 231 ? -41.529 8.572 11.010 1.00 89.38 231 SER A O 1
ATOM 1758 N N . SER A 1 232 ? -39.628 9.707 10.589 1.00 88.00 232 SER A N 1
ATOM 1759 C CA . SER A 1 232 ? -40.147 10.773 9.741 1.00 88.00 232 SER A CA 1
ATOM 1760 C C . SER A 1 232 ? -39.744 10.595 8.276 1.00 88.00 232 SER A C 1
ATOM 1762 O O . SER A 1 232 ? -40.109 11.434 7.446 1.00 88.00 232 SER A O 1
ATOM 1764 N N . GLU A 1 233 ? -39.057 9.501 7.950 1.00 86.19 233 GLU A N 1
ATOM 1765 C CA . GLU A 1 233 ? -38.506 9.242 6.631 1.00 86.19 233 GLU A CA 1
ATOM 1766 C C . GLU A 1 233 ? -39.244 8.125 5.877 1.00 86.19 233 GLU A C 1
ATOM 1768 O O . GLU A 1 233 ? -39.821 7.197 6.448 1.00 86.19 233 GLU A O 1
ATOM 1773 N N . TRP A 1 234 ? -39.254 8.224 4.547 1.00 86.06 234 TRP A N 1
ATOM 1774 C CA . TRP A 1 234 ? -39.807 7.183 3.682 1.00 86.06 234 TRP A CA 1
ATOM 1775 C C . TRP A 1 234 ? -38.789 6.074 3.368 1.00 86.06 234 TRP A C 1
ATOM 1777 O O . TRP A 1 234 ? -39.209 4.933 3.152 1.00 86.06 234 TRP A O 1
ATOM 1787 N N . SER A 1 235 ? -37.483 6.385 3.361 1.00 83.19 235 SER A N 1
ATOM 1788 C CA . SER A 1 235 ? -36.410 5.466 2.944 1.00 83.19 235 SER A CA 1
ATOM 1789 C C . SER A 1 235 ? -35.206 5.425 3.912 1.00 83.19 235 SER A C 1
ATOM 1791 O O . SER A 1 235 ? -34.105 5.766 3.499 1.00 83.19 235 SER A O 1
ATOM 1793 N N . PRO A 1 236 ? -35.359 4.837 5.113 1.00 78.00 236 PRO A N 1
ATOM 1794 C CA . PRO A 1 236 ? -34.373 4.872 6.211 1.00 78.00 236 PRO A CA 1
ATOM 1795 C C . PRO A 1 236 ? -33.040 4.126 6.019 1.00 78.00 236 PRO A C 1
ATOM 1797 O O . PRO A 1 236 ? -32.414 3.736 6.988 1.00 78.00 236 PRO A O 1
ATOM 1800 N N . LYS A 1 237 ? -32.661 3.749 4.799 1.00 73.25 237 LYS A N 1
ATOM 1801 C CA . LYS A 1 237 ? -31.406 3.018 4.493 1.00 73.25 237 LYS A CA 1
ATOM 1802 C C . LYS A 1 237 ? -30.828 3.452 3.146 1.00 73.25 237 LYS A C 1
ATOM 1804 O O . LYS A 1 237 ? -30.197 2.670 2.436 1.00 73.25 237 LYS A O 1
ATOM 1809 N N . SER A 1 238 ? -31.209 4.629 2.680 1.00 74.12 238 SER A N 1
ATOM 1810 C CA . SER A 1 238 ? -30.840 5.100 1.362 1.00 74.12 238 SER A CA 1
ATOM 1811 C C . SER A 1 238 ? -30.561 6.567 1.497 1.00 74.12 238 SER A C 1
ATOM 1813 O O . SER A 1 238 ? -31.523 7.300 1.655 1.00 74.12 238 SER A O 1
ATOM 1815 N N . PHE A 1 239 ? -29.298 6.947 1.290 1.00 63.41 239 PHE A N 1
ATOM 1816 C CA . PHE A 1 239 ? -28.826 8.319 1.106 1.00 63.41 239 PHE A CA 1
ATOM 1817 C C . PHE A 1 239 ? -29.541 8.980 -0.086 1.00 63.41 239 PHE A C 1
ATOM 1819 O O . PHE A 1 239 ? -28.986 9.194 -1.168 1.00 63.41 239 PHE A O 1
ATOM 1826 N N . VAL A 1 240 ? -30.840 9.223 0.039 1.00 55.62 240 VAL A N 1
ATOM 1827 C CA . VAL A 1 240 ? -31.604 10.013 -0.907 1.00 55.62 240 VAL A CA 1
ATOM 1828 C C . VAL A 1 240 ? -31.447 11.420 -0.388 1.00 55.62 240 VAL A C 1
ATOM 1830 O O . VAL A 1 240 ? -32.161 11.834 0.518 1.00 55.62 240 VAL A O 1
ATOM 1833 N N . GLN A 1 241 ? -30.519 12.169 -0.990 1.00 48.78 241 GLN A N 1
ATOM 1834 C CA . GLN A 1 241 ? -30.556 13.625 -0.916 1.00 48.78 241 GLN A CA 1
ATOM 1835 C C . GLN A 1 241 ? -32.012 14.040 -1.083 1.00 48.78 241 GLN A C 1
ATOM 1837 O O . GLN A 1 241 ? -32.612 13.743 -2.121 1.00 48.78 241 GLN A O 1
ATOM 1842 N N . THR A 1 242 ? -32.564 14.641 -0.026 1.00 43.66 242 THR A N 1
ATOM 1843 C CA . THR A 1 242 ? -33.913 15.198 0.050 1.00 43.66 242 THR A CA 1
ATOM 1844 C C . THR A 1 242 ? -34.387 15.567 -1.340 1.00 43.66 242 THR A C 1
ATOM 1846 O O . THR A 1 242 ? -33.727 16.396 -1.969 1.00 43.66 242 THR A O 1
ATOM 1849 N N . GLU A 1 243 ? -35.452 14.919 -1.824 1.00 47.34 243 GLU A N 1
ATOM 1850 C CA . GLU A 1 243 ? -35.894 15.051 -3.207 1.00 47.34 243 GLU A CA 1
ATOM 1851 C C . GLU A 1 243 ? -35.703 16.483 -3.711 1.00 47.34 243 GLU A C 1
ATOM 1853 O O . GLU A 1 243 ? -36.381 17.418 -3.260 1.00 47.34 243 GLU A O 1
ATOM 1858 N N . GLU A 1 244 ? -34.787 16.662 -4.669 1.00 43.50 244 GLU A N 1
ATOM 1859 C CA . GLU A 1 244 ? -34.917 17.749 -5.618 1.00 43.50 244 GLU A CA 1
ATOM 1860 C C . GLU A 1 244 ? -36.239 17.475 -6.320 1.00 43.50 244 GLU A C 1
ATOM 1862 O O . GLU A 1 244 ? -36.341 16.697 -7.266 1.00 43.50 244 GLU A O 1
ATOM 1867 N N . ARG A 1 245 ? -37.279 18.054 -5.718 1.00 40.47 245 ARG A N 1
ATOM 1868 C CA . ARG A 1 245 ? -38.591 18.344 -6.248 1.00 40.47 245 ARG A CA 1
ATOM 1869 C C . ARG A 1 245 ? -38.505 18.310 -7.764 1.00 40.47 245 ARG A C 1
ATOM 1871 O O . ARG A 1 245 ? -38.145 19.312 -8.379 1.00 40.47 245 ARG A O 1
ATOM 1878 N N . LEU A 1 246 ? -38.872 17.172 -8.354 1.00 41.62 246 LEU A N 1
ATOM 1879 C CA . LEU A 1 246 ? -39.257 17.124 -9.750 1.00 41.62 246 LEU A CA 1
ATOM 1880 C C . LEU A 1 246 ? -40.366 18.163 -9.865 1.00 41.62 246 LEU A C 1
ATOM 1882 O O . LEU A 1 246 ? -41.499 17.951 -9.424 1.00 41.62 246 LEU A O 1
ATOM 1886 N N . GLU A 1 247 ? -40.018 19.341 -10.376 1.00 45.53 247 GLU A N 1
ATOM 1887 C CA . GLU A 1 247 ? -40.993 20.283 -10.873 1.00 45.53 247 GLU A CA 1
ATOM 1888 C C . GLU A 1 247 ? -41.666 19.582 -12.047 1.00 45.53 247 GLU A C 1
ATOM 1890 O O . GLU A 1 247 ? -41.257 19.680 -13.205 1.00 45.53 247 GLU A O 1
ATOM 1895 N N . ASP A 1 248 ? -42.708 18.822 -11.712 1.00 40.84 248 ASP A N 1
ATOM 1896 C CA . ASP A 1 248 ? -43.773 18.438 -12.608 1.00 40.84 248 ASP A CA 1
ATOM 1897 C C . ASP A 1 248 ? -44.355 19.738 -13.174 1.00 40.84 248 ASP A C 1
ATOM 1899 O O . ASP A 1 248 ? -45.275 20.358 -12.637 1.00 40.84 248 ASP A O 1
ATOM 1903 N N . THR A 1 249 ? -43.738 20.193 -14.259 1.00 40.81 249 THR A N 1
ATOM 1904 C CA . THR A 1 249 ? -44.181 21.312 -15.080 1.00 40.81 249 THR A CA 1
ATOM 1905 C C . THR A 1 249 ? -45.322 20.892 -16.005 1.00 40.81 249 THR A C 1
ATOM 1907 O O . THR A 1 249 ? -45.551 21.531 -17.034 1.00 40.81 249 THR A O 1
ATOM 1910 N N . THR A 1 250 ? -46.113 19.868 -15.653 1.00 41.81 250 THR A N 1
ATOM 1911 C CA . THR A 1 250 ? -47.411 19.688 -16.300 1.00 41.81 250 THR A CA 1
ATOM 1912 C C . THR A 1 250 ? -48.375 20.797 -15.843 1.00 41.81 250 THR A C 1
ATOM 1914 O O . THR A 1 250 ? -48.650 20.971 -14.651 1.00 41.81 250 THR A O 1
ATOM 1917 N N . PRO A 1 251 ? -48.926 21.611 -16.766 1.00 41.22 251 PRO A N 1
ATOM 1918 C CA . PRO A 1 251 ? -49.874 22.646 -16.387 1.00 41.22 251 PRO A CA 1
ATOM 1919 C C . PRO A 1 251 ? -51.168 21.996 -15.889 1.00 41.22 251 PRO A C 1
ATOM 1921 O O . PRO A 1 251 ? -51.889 21.355 -16.657 1.00 41.22 251 PRO A O 1
ATOM 1924 N N . LYS A 1 252 ? -51.503 22.212 -14.610 1.00 39.34 252 LYS A N 1
ATOM 1925 C CA . LYS A 1 252 ? -52.835 21.940 -14.052 1.00 39.34 252 LYS A CA 1
ATOM 1926 C C . LYS A 1 252 ? -53.893 22.658 -14.892 1.00 39.34 252 LYS A C 1
ATOM 1928 O O . LYS A 1 252 ? -54.069 23.872 -14.784 1.00 39.34 252 LYS A O 1
ATOM 1933 N N . SER A 1 253 ? -54.633 21.901 -15.701 1.00 37.66 253 SER A N 1
ATOM 1934 C CA . SER A 1 253 ? -55.848 22.387 -16.345 1.00 37.66 253 SER A CA 1
ATOM 1935 C C . SER A 1 253 ? -56.887 22.702 -15.271 1.00 37.66 253 SER A C 1
ATOM 1937 O O . SER A 1 253 ? -57.379 21.817 -14.569 1.00 37.66 253 SER A O 1
ATOM 1939 N N . THR A 1 254 ? -57.232 23.975 -15.145 1.00 41.69 254 THR A N 1
ATOM 1940 C CA . THR A 1 254 ? -58.390 24.449 -14.396 1.00 41.69 254 THR A CA 1
ATOM 1941 C C . THR A 1 254 ? -59.671 23.971 -15.087 1.00 41.69 254 THR A C 1
ATOM 1943 O O . THR A 1 254 ? -60.034 24.443 -16.159 1.00 41.69 254 THR A O 1
ATOM 1946 N N . GLY A 1 255 ? -60.378 23.023 -14.472 1.00 36.47 255 GLY A N 1
ATOM 1947 C CA . GLY A 1 255 ? -61.664 22.529 -14.968 1.00 36.47 255 GLY A CA 1
ATOM 1948 C C . GLY A 1 255 ? -62.482 21.917 -13.842 1.00 36.47 255 GLY A C 1
ATOM 1949 O O . GLY A 1 255 ? -62.267 20.772 -13.465 1.00 36.47 255 GLY A O 1
ATOM 1950 N N . GLY A 1 256 ? -63.371 22.724 -13.264 1.00 33.88 256 GLY A N 1
ATOM 1951 C CA . GLY A 1 256 ? -64.122 22.432 -12.048 1.00 33.88 256 GLY A CA 1
ATOM 1952 C C . GLY A 1 256 ? -65.032 21.204 -12.108 1.00 33.88 256 GLY A C 1
ATOM 1953 O O . GLY A 1 256 ? -65.633 20.871 -13.127 1.00 33.88 256 GLY A O 1
ATOM 1954 N N . CYS A 1 257 ? -65.184 20.585 -10.942 1.00 36.88 257 CYS A N 1
ATOM 1955 C CA 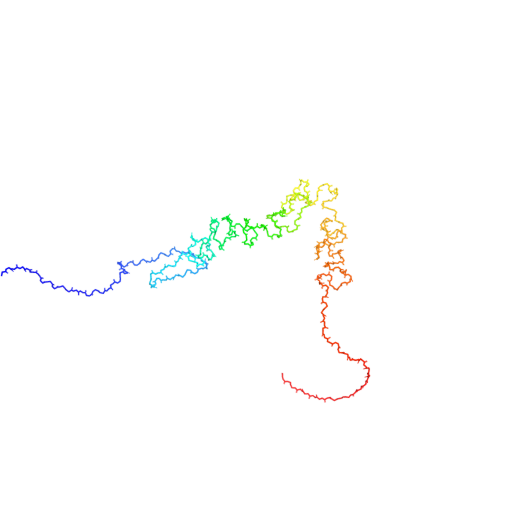. CYS A 1 257 ? -66.162 19.545 -10.680 1.00 36.88 257 CYS A CA 1
ATOM 1956 C C . CYS A 1 257 ? -67.557 20.188 -10.575 1.00 36.88 257 CYS A C 1
ATOM 1958 O O . CYS A 1 257 ? -67.824 20.951 -9.646 1.00 36.88 257 CYS A O 1
ATOM 1960 N N . THR A 1 258 ? -68.449 19.893 -11.522 1.00 36.72 258 THR A N 1
ATOM 1961 C CA . THR A 1 258 ? -69.895 20.086 -11.349 1.00 36.72 258 THR A CA 1
ATOM 1962 C C . THR A 1 258 ? -70.602 18.754 -11.557 1.00 36.72 258 THR A C 1
ATOM 1964 O O . THR A 1 258 ? -70.312 17.994 -12.477 1.00 36.72 258 THR A O 1
ATOM 1967 N N . THR A 1 259 ? -71.488 18.458 -10.616 1.00 46.72 259 THR A N 1
ATOM 1968 C CA . THR A 1 259 ? -72.397 17.316 -10.576 1.00 46.72 259 THR A CA 1
ATOM 1969 C C . THR A 1 259 ? -73.335 17.318 -11.791 1.00 46.72 259 THR A C 1
ATOM 1971 O O . THR A 1 259 ? -73.633 18.381 -12.316 1.00 46.72 259 THR A O 1
ATOM 1974 N N . VAL A 1 260 ? -73.819 16.155 -12.247 1.00 32.91 260 VAL A N 1
ATOM 1975 C CA . VAL A 1 260 ? -75.216 15.676 -12.118 1.00 32.91 260 VAL A CA 1
ATOM 1976 C C . VAL A 1 260 ? -75.346 14.297 -12.796 1.00 32.91 260 VAL A C 1
ATOM 1978 O O . VAL A 1 260 ? -74.787 14.016 -13.849 1.00 32.91 260 VAL A O 1
ATOM 1981 N N . SER A 1 261 ? -76.107 13.450 -12.112 1.00 38.34 261 SER A N 1
ATOM 1982 C CA . SER A 1 261 ? -76.647 12.140 -12.461 1.00 38.34 261 SER A CA 1
ATOM 1983 C C . SER A 1 261 ? -77.379 12.027 -13.819 1.00 38.34 261 SER A C 1
ATOM 1985 O O . SER A 1 261 ? -77.837 13.009 -14.400 1.00 38.34 261 SER A O 1
ATOM 1987 N N . THR A 1 262 ? -77.677 10.763 -14.150 1.00 35.72 262 THR A N 1
ATOM 1988 C CA . THR A 1 262 ? -78.800 10.214 -14.946 1.00 35.72 262 THR A CA 1
ATOM 1989 C C . THR A 1 262 ? -78.666 10.003 -16.468 1.00 35.72 262 THR A C 1
ATOM 1991 O O . THR A 1 262 ? -78.772 10.927 -17.263 1.00 35.72 262 THR A O 1
ATOM 1994 N N . SER A 1 263 ? -78.642 8.708 -16.833 1.00 36.50 263 SER A N 1
ATOM 1995 C CA . SER A 1 263 ? -79.661 8.004 -17.648 1.00 36.50 263 SER A CA 1
ATOM 1996 C C . SER A 1 263 ? -79.276 7.445 -19.030 1.00 36.50 263 SER A C 1
ATOM 1998 O O . SER A 1 263 ? -79.126 8.185 -19.988 1.00 36.50 263 SER A O 1
ATOM 2000 N N . ILE A 1 264 ? -79.276 6.101 -19.080 1.00 43.75 264 ILE A N 1
ATOM 2001 C CA . ILE A 1 264 ? -79.941 5.151 -20.013 1.00 43.75 264 ILE A CA 1
ATOM 2002 C C . ILE A 1 264 ? -79.842 5.360 -21.549 1.00 43.75 264 ILE A C 1
ATOM 2004 O O . ILE A 1 264 ? -80.117 6.431 -22.070 1.00 43.75 264 ILE A O 1
ATOM 2008 N N . PHE A 1 265 ? -79.684 4.208 -22.232 1.00 36.34 265 PHE A N 1
ATOM 2009 C CA . PHE A 1 265 ? -79.890 3.868 -23.661 1.00 36.34 265 PHE A CA 1
ATOM 2010 C C . PHE A 1 265 ? -78.652 4.083 -24.546 1.00 36.34 265 PHE A C 1
ATOM 2012 O O . PHE A 1 265 ? -78.078 5.154 -24.557 1.00 36.34 265 PHE A O 1
ATOM 2019 N N . GLY A 1 266 ? -78.175 3.138 -25.357 1.00 32.66 266 GLY A N 1
ATOM 2020 C CA . GLY A 1 266 ? -78.652 1.823 -25.772 1.00 32.66 266 GLY A CA 1
ATOM 2021 C C . GLY A 1 266 ? -77.911 1.407 -27.060 1.00 32.66 266 GLY A C 1
ATOM 2022 O O . GLY A 1 266 ? -77.303 2.242 -27.716 1.00 32.66 266 GLY A O 1
ATOM 2023 N N . ALA A 1 267 ? -78.045 0.125 -27.418 1.00 38.00 267 ALA A N 1
ATOM 2024 C CA . ALA A 1 267 ? -77.795 -0.484 -28.737 1.00 38.00 267 ALA A CA 1
ATOM 2025 C C . ALA A 1 267 ? -76.345 -0.801 -29.191 1.00 38.00 267 ALA A C 1
ATOM 2027 O O . ALA A 1 267 ? -75.614 0.029 -29.715 1.00 38.00 267 ALA A O 1
ATOM 2028 N N . PHE A 1 268 ? -76.009 -2.094 -29.066 1.00 38.53 268 PHE A N 1
ATOM 2029 C CA . PHE A 1 268 ? -75.542 -3.007 -30.127 1.00 38.53 268 PHE A CA 1
ATOM 2030 C C . PHE A 1 268 ? -75.030 -2.403 -31.456 1.00 38.53 268 PHE A C 1
ATOM 2032 O O . PHE A 1 268 ? -75.824 -1.863 -32.223 1.00 38.53 268 PHE A O 1
ATOM 2039 N N . ASN A 1 269 ? -73.805 -2.770 -31.863 1.00 34.41 269 ASN A N 1
ATOM 2040 C CA . ASN A 1 269 ? -73.657 -3.717 -32.978 1.00 34.41 269 ASN A CA 1
ATOM 2041 C C . ASN A 1 269 ? -72.288 -4.414 -33.053 1.00 34.41 269 ASN A C 1
ATOM 2043 O O . ASN A 1 269 ? -71.265 -3.909 -32.608 1.00 34.41 269 ASN A O 1
ATOM 2047 N N . VAL A 1 270 ? -72.354 -5.619 -33.609 1.00 45.47 270 VAL A N 1
ATOM 2048 C CA . VAL A 1 270 ? -71.374 -6.707 -33.643 1.00 45.47 270 VAL A CA 1
ATOM 2049 C C . VAL A 1 270 ? -70.425 -6.562 -34.838 1.00 45.47 270 VAL A C 1
ATOM 2051 O O . VAL A 1 270 ? -70.853 -6.156 -35.914 1.00 45.47 270 VAL A O 1
ATOM 2054 N N . GLY A 1 271 ? -69.169 -6.994 -34.691 1.00 34.16 271 GLY A N 1
ATOM 2055 C CA . GLY A 1 271 ? -68.226 -7.134 -35.805 1.00 34.16 271 GLY A CA 1
ATOM 2056 C C . GLY A 1 271 ? -67.062 -8.069 -35.480 1.00 34.16 271 GLY A C 1
ATOM 2057 O O . GLY A 1 271 ? -65.986 -7.624 -35.112 1.00 34.16 271 GLY A O 1
ATOM 2058 N N . PHE A 1 272 ? -67.311 -9.374 -35.589 1.00 44.03 272 PHE A N 1
ATOM 2059 C CA . PHE A 1 272 ? -66.346 -10.475 -35.480 1.00 44.03 272 PHE A CA 1
ATOM 2060 C C . PHE A 1 272 ? -65.581 -10.658 -36.805 1.00 44.03 272 PHE A C 1
ATOM 2062 O O . PHE A 1 272 ? -66.229 -10.601 -37.845 1.00 44.03 272 PHE A O 1
ATOM 2069 N N . LEU A 1 273 ? -64.280 -10.987 -36.763 1.00 40.06 273 LEU A N 1
ATOM 2070 C CA . LEU A 1 273 ? -63.527 -11.857 -37.706 1.00 40.06 273 LEU A CA 1
ATOM 2071 C C . LEU A 1 273 ? -62.052 -11.902 -37.236 1.00 40.06 273 LEU A C 1
ATOM 2073 O O . LEU A 1 273 ? -61.362 -10.897 -37.318 1.00 40.06 273 LEU A O 1
ATOM 2077 N N . ARG A 1 274 ? -61.616 -12.937 -36.488 1.00 47.25 274 ARG A N 1
ATOM 2078 C CA . ARG A 1 274 ? -60.849 -14.135 -36.945 1.00 47.25 274 ARG A CA 1
ATOM 2079 C C . ARG A 1 274 ? -59.751 -13.789 -37.972 1.00 47.25 274 ARG A C 1
ATOM 2081 O O . ARG A 1 274 ? -60.081 -13.252 -39.020 1.00 47.25 274 ARG A O 1
ATOM 2088 N N . ARG A 1 275 ? -58.478 -14.154 -37.801 1.00 47.47 275 ARG A N 1
ATOM 2089 C CA . ARG A 1 275 ? -57.848 -15.310 -37.131 1.00 47.47 275 ARG A CA 1
ATOM 2090 C C . ARG A 1 275 ? -56.693 -14.889 -36.237 1.00 47.47 275 ARG A C 1
ATOM 2092 O O . ARG A 1 275 ? -56.074 -13.859 -36.565 1.00 47.47 275 ARG A O 1
#

Radius of gyration: 43.54 Å; chains: 1; bounding box: 142×62×132 Å

pLDDT: mean 75.14, std 23.75, range [32.66, 98.44]